Protein AF-A0A7C7MSN6-F1 (afdb_monomer)

Foldseek 3Di:
DLLLLLLLCQADLLQAGNLCVQQVLFDDDDPVVLVQQVPPPDALVRLCVLQQFDPQFAWSFPSDSSGQQCQLAGGKHKAKFQVVDPDPQWQFQKWKKKKWWPFFDDLVVLQVLLVVLLCVLRPRRFDWDWDWDDDPDPITMIMIMTGGGLGTGGCQARTRGGRRRSNSVSNSVCQQAPPVGAGNPSNNVRRDDDDDRIHMDMFIWDADSVRDTDGDPDRDRDMDMDMLRHPSDDWVVVVVSVVVSSVVSRDPVDDDDDDDDDDAGHDDDDCPQLLNVQLQVLLCVLQVDRDGDGDTSDDDRVVVVVCVVPPPDDDDDADQDDSQCQVVHPPRDGDPSSVRSSVSSVVSSVVCVVVRD

Radius of gyration: 23.32 Å; Cα contacts (8 Å, |Δi|>4): 603; chains: 1; bounding box: 51×40×73 Å

Mean predicted aligned error: 5.44 Å

Sequence (357 aa):
TALYKLLATLIREDHSLAIDAIAKADTPVTKEEQTGFSYVPTTVNFLRNSAGLLPETHLTVPAEVTSILEAQLRKSTINVRPGHRVAGSIIFGRAGARICFNSCSDSDALQLKLLEFFKKTNPFNLKITLRRIKTDSEDISFDLILTSSTKDPHSGMNGGPVPVAELQLARMIDHLVKSDGTLAPEIQKICNTTSEKSVIKTHSLFVEEDESAKLFENRGAKAMVEIRIAPGNQEKQAEIELKTYLQEKLHKDYEMKIKFDRGAAPWITPITHPVFPIALEALKMGFDRKACIFGCGGSIPFVAKLTDAIPGTQPLCLGPYDPDSRMHEPGESLSMADLLGCTKSILHLIARIDKAF

Structure (mmCIF, N/CA/C/O backbone):
data_AF-A0A7C7MSN6-F1
#
_entry.id   AF-A0A7C7MSN6-F1
#
loop_
_atom_site.group_PDB
_atom_site.id
_atom_site.type_symbol
_atom_site.label_atom_id
_atom_site.label_alt_id
_atom_site.label_comp_id
_atom_site.label_asym_id
_atom_site.label_entity_id
_atom_site.label_seq_id
_atom_site.pdbx_PDB_ins_code
_atom_site.Cartn_x
_atom_site.Cartn_y
_atom_site.Cartn_z
_atom_site.occupancy
_atom_site.B_iso_or_equiv
_atom_site.auth_seq_id
_atom_site.auth_comp_id
_atom_site.auth_asym_id
_atom_site.auth_atom_id
_atom_site.pdbx_PDB_model_num
ATOM 1 N N . THR A 1 1 ? -17.644 -2.041 13.342 1.00 89.44 1 THR A N 1
ATOM 2 C CA . THR A 1 1 ? -16.721 -3.032 13.950 1.00 89.44 1 THR A CA 1
ATOM 3 C C . THR A 1 1 ? -16.373 -4.195 13.037 1.00 89.44 1 THR A C 1
ATOM 5 O O . THR A 1 1 ? -15.202 -4.320 12.713 1.00 89.44 1 THR A O 1
ATOM 8 N N . ALA A 1 2 ? -17.333 -5.011 12.578 1.00 92.44 2 ALA A N 1
ATOM 9 C CA . ALA A 1 2 ? -17.056 -6.214 11.773 1.00 92.44 2 ALA A CA 1
ATOM 10 C C . ALA A 1 2 ? -16.157 -5.968 10.546 1.00 92.44 2 ALA A C 1
ATOM 12 O O . ALA A 1 2 ? -15.192 -6.695 10.341 1.00 92.44 2 ALA A O 1
ATOM 13 N N . LEU A 1 3 ? -16.412 -4.894 9.787 1.00 94.25 3 LEU A N 1
ATOM 14 C CA . LEU A 1 3 ? -15.562 -4.515 8.656 1.00 94.25 3 LEU A CA 1
ATOM 15 C C . LEU A 1 3 ? -14.114 -4.242 9.079 1.00 94.25 3 LEU A C 1
ATOM 17 O O . LEU A 1 3 ? -13.214 -4.787 8.465 1.00 94.25 3 LEU A O 1
ATOM 21 N N . TYR A 1 4 ? -13.870 -3.462 10.138 1.00 95.50 4 TYR A N 1
ATOM 22 C CA . TYR A 1 4 ? -12.504 -3.224 10.623 1.00 95.50 4 TYR A CA 1
ATOM 23 C C . TYR A 1 4 ? -11.805 -4.521 11.029 1.00 95.50 4 TYR A C 1
ATOM 25 O O . TYR A 1 4 ? -10.649 -4.704 10.675 1.00 95.50 4 TYR A O 1
ATOM 33 N N . LYS A 1 5 ? -12.509 -5.450 11.686 1.00 95.19 5 LYS A N 1
ATOM 34 C CA . LYS A 1 5 ? -11.946 -6.768 12.010 1.00 95.19 5 LYS A CA 1
ATOM 35 C C . LYS A 1 5 ? -11.550 -7.541 10.757 1.00 95.19 5 LYS A C 1
ATOM 37 O O . LYS A 1 5 ? -10.452 -8.075 10.696 1.00 95.19 5 LYS A O 1
ATOM 42 N N . LEU A 1 6 ? -12.407 -7.547 9.735 1.00 96.81 6 LEU A N 1
ATOM 43 C CA . LEU A 1 6 ? -12.097 -8.185 8.457 1.00 96.81 6 LEU A CA 1
ATOM 44 C C . LEU A 1 6 ? -10.897 -7.516 7.770 1.00 96.81 6 LEU A C 1
ATOM 46 O O . LEU A 1 6 ? -9.968 -8.205 7.363 1.00 96.81 6 LEU A O 1
ATOM 50 N N . LEU A 1 7 ? -10.868 -6.182 7.689 1.00 97.12 7 LEU A N 1
ATOM 51 C CA . LEU A 1 7 ? -9.759 -5.443 7.073 1.00 97.12 7 LEU A CA 1
ATOM 52 C C . LEU A 1 7 ? -8.437 -5.645 7.829 1.00 97.12 7 LEU A C 1
ATOM 54 O O . LEU A 1 7 ? -7.390 -5.735 7.198 1.00 97.12 7 LEU A O 1
ATOM 58 N N . ALA A 1 8 ? -8.478 -5.786 9.156 1.00 97.69 8 ALA A N 1
ATOM 59 C CA . ALA A 1 8 ? -7.308 -6.069 9.986 1.00 97.6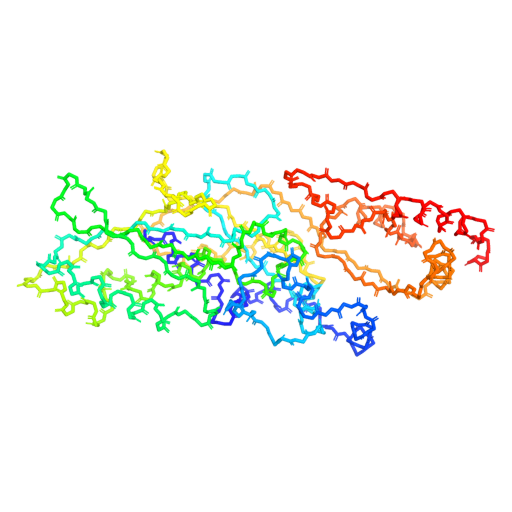9 8 ALA A CA 1
ATOM 60 C C . ALA A 1 8 ? -6.643 -7.415 9.656 1.00 97.69 8 ALA A C 1
ATOM 62 O O . ALA A 1 8 ? -5.467 -7.598 9.967 1.00 97.69 8 ALA A O 1
ATOM 63 N N . THR A 1 9 ? -7.369 -8.347 9.025 1.00 98.06 9 THR A N 1
ATOM 64 C CA . THR A 1 9 ? -6.802 -9.629 8.581 1.00 98.06 9 THR A CA 1
ATOM 65 C C . THR A 1 9 ? -5.964 -9.506 7.314 1.00 98.06 9 THR A C 1
ATOM 67 O O . THR A 1 9 ? -5.135 -10.367 7.071 1.00 98.06 9 THR A O 1
ATOM 70 N N . LEU A 1 10 ? -6.136 -8.444 6.518 1.00 98.50 10 LEU A N 1
ATOM 71 C CA . LEU A 1 10 ? -5.506 -8.310 5.198 1.00 98.50 10 LEU A CA 1
ATOM 72 C C . LEU A 1 10 ? -3.992 -8.078 5.249 1.00 98.50 10 LEU A C 1
ATOM 74 O O . LEU A 1 10 ? -3.310 -8.256 4.237 1.00 98.50 10 LEU A O 1
ATOM 78 N N . ILE A 1 11 ? -3.469 -7.718 6.419 1.00 98.31 11 ILE A N 1
ATOM 79 C CA . ILE A 1 11 ? -2.048 -7.480 6.663 1.00 98.31 11 ILE A CA 1
ATOM 80 C C . ILE A 1 11 ? -1.542 -8.256 7.878 1.00 98.31 11 ILE A C 1
ATOM 82 O O . ILE A 1 11 ? -2.300 -8.588 8.791 1.00 98.31 11 ILE A O 1
ATOM 86 N N . ARG A 1 12 ? -0.238 -8.528 7.885 1.00 97.62 12 ARG A N 1
ATOM 87 C CA . ARG A 1 12 ? 0.503 -9.034 9.048 1.00 97.62 12 ARG A CA 1
ATOM 88 C C . ARG A 1 12 ? 0.948 -7.875 9.949 1.00 97.62 12 ARG A C 1
ATOM 90 O O . ARG A 1 12 ? 0.675 -6.714 9.658 1.00 97.62 12 ARG A O 1
ATOM 97 N N . GLU A 1 13 ? 1.639 -8.190 11.046 1.00 95.31 13 GLU A N 1
ATOM 98 C CA . GLU A 1 13 ? 2.154 -7.178 11.990 1.00 95.31 13 GLU A CA 1
ATOM 99 C C . GLU A 1 13 ? 3.137 -6.189 11.351 1.00 95.31 13 GLU A C 1
ATOM 101 O O . GLU A 1 13 ? 3.190 -5.031 11.749 1.00 95.31 13 GLU A O 1
ATOM 106 N N . ASP A 1 14 ? 3.899 -6.631 10.351 1.00 96.19 14 ASP A N 1
ATOM 107 C CA . ASP A 1 14 ? 4.862 -5.818 9.598 1.00 96.19 14 ASP A CA 1
ATOM 108 C C . ASP A 1 14 ? 4.221 -5.058 8.420 1.00 96.19 14 ASP A C 1
ATOM 110 O O . ASP A 1 14 ? 4.924 -4.526 7.566 1.00 96.19 14 ASP A O 1
ATOM 114 N N . HIS A 1 15 ? 2.884 -5.001 8.363 1.00 97.00 15 HIS A N 1
ATOM 115 C CA . HIS A 1 15 ? 2.097 -4.422 7.265 1.00 97.00 15 HIS A CA 1
ATOM 116 C C . HIS A 1 15 ? 2.183 -5.165 5.923 1.00 97.00 15 HIS A C 1
ATOM 118 O O . HIS A 1 15 ? 1.576 -4.719 4.946 1.00 97.00 15 HIS A O 1
ATOM 124 N N . SER A 1 16 ? 2.883 -6.302 5.847 1.00 97.56 16 SER A N 1
ATOM 125 C CA . SER A 1 16 ? 2.940 -7.113 4.627 1.00 97.56 16 SER A CA 1
ATOM 126 C C . SER A 1 16 ? 1.611 -7.821 4.346 1.00 97.56 16 SER A C 1
ATOM 128 O O . SER A 1 16 ? 0.805 -8.072 5.247 1.00 97.56 16 SER A O 1
ATOM 130 N N . LEU A 1 17 ? 1.373 -8.167 3.077 1.00 98.31 17 LEU A N 1
ATOM 131 C CA . LEU A 1 17 ? 0.148 -8.829 2.633 1.00 98.31 17 LEU A CA 1
ATOM 132 C C . LEU A 1 17 ? -0.058 -10.190 3.327 1.00 98.31 17 LEU A C 1
ATOM 134 O O . LEU A 1 17 ? 0.800 -11.080 3.289 1.00 98.31 17 LEU A O 1
ATOM 138 N N . ALA A 1 18 ? -1.237 -10.383 3.921 1.00 98.38 18 ALA A N 1
ATOM 139 C CA . ALA A 1 18 ? -1.592 -11.618 4.626 1.00 98.38 18 ALA A CA 1
ATOM 140 C C . ALA A 1 18 ? -2.221 -12.703 3.731 1.00 98.38 18 ALA A C 1
ATOM 142 O O . ALA A 1 18 ? -2.489 -13.811 4.198 1.00 98.38 18 ALA A O 1
ATOM 143 N N . ILE A 1 19 ? -2.470 -12.398 2.456 1.00 98.38 19 ILE A N 1
ATOM 144 C CA . ILE A 1 19 ? -3.035 -13.335 1.480 1.00 98.38 19 ILE A CA 1
ATOM 145 C C . ILE A 1 19 ? -1.886 -14.147 0.877 1.00 98.38 19 ILE A C 1
ATOM 147 O O . ILE A 1 19 ? -1.282 -13.749 -0.118 1.00 98.38 19 ILE A O 1
ATOM 151 N N . ASP A 1 20 ? -1.567 -15.276 1.514 1.00 98.06 20 ASP A N 1
ATOM 152 C CA . ASP A 1 20 ? -0.419 -16.132 1.180 1.00 98.06 20 ASP A CA 1
ATOM 153 C C . ASP A 1 20 ? -0.333 -16.496 -0.306 1.00 98.06 20 ASP A C 1
ATOM 155 O O . ASP A 1 20 ? 0.763 -16.494 -0.858 1.00 98.06 20 ASP A O 1
ATOM 159 N N . ALA A 1 21 ? -1.464 -16.802 -0.948 1.00 97.69 21 ALA A N 1
ATOM 160 C CA . ALA A 1 21 ? -1.495 -17.200 -2.354 1.00 97.69 21 ALA A CA 1
ATOM 161 C C . ALA A 1 21 ? -0.977 -16.093 -3.289 1.00 97.69 21 ALA A C 1
ATOM 163 O O . ALA A 1 21 ? -0.253 -16.382 -4.236 1.00 97.69 21 ALA A O 1
ATOM 164 N N . ILE A 1 22 ? -1.282 -14.828 -2.978 1.00 98.12 22 ILE A N 1
ATOM 165 C CA . ILE A 1 22 ? -0.812 -13.666 -3.743 1.00 98.12 22 ILE A CA 1
ATOM 166 C C . ILE A 1 22 ? 0.635 -13.340 -3.360 1.00 98.12 22 ILE A C 1
ATOM 168 O O . ILE A 1 22 ? 1.491 -13.195 -4.228 1.00 98.12 22 ILE A O 1
ATOM 172 N N . ALA A 1 23 ? 0.933 -13.272 -2.059 1.00 97.75 23 ALA A N 1
ATOM 173 C CA . ALA A 1 23 ? 2.256 -12.884 -1.569 1.00 97.75 23 ALA A CA 1
ATOM 174 C C . ALA A 1 23 ? 3.365 -13.874 -1.980 1.00 97.75 23 ALA A C 1
ATOM 176 O O . ALA A 1 23 ? 4.491 -13.469 -2.249 1.00 97.75 23 ALA A O 1
ATOM 177 N N . LYS A 1 24 ? 3.066 -15.180 -2.044 1.00 97.44 24 LYS A N 1
ATOM 178 C CA . LYS A 1 24 ? 4.028 -16.212 -2.478 1.00 97.44 24 LYS A CA 1
ATOM 179 C C . LYS A 1 24 ? 4.177 -16.298 -3.999 1.00 97.44 24 LYS A C 1
ATOM 181 O O . LYS A 1 24 ? 5.142 -16.901 -4.459 1.00 97.44 24 LYS A O 1
ATOM 186 N N . ALA A 1 25 ? 3.243 -15.727 -4.761 1.00 97.69 25 ALA A N 1
ATOM 187 C CA . ALA A 1 25 ? 3.327 -15.654 -6.217 1.00 97.69 25 ALA A CA 1
ATOM 188 C C . ALA A 1 25 ? 4.221 -14.500 -6.705 1.00 97.69 25 ALA A C 1
ATOM 190 O O . ALA A 1 25 ? 4.564 -14.460 -7.883 1.00 97.69 25 ALA A O 1
ATOM 191 N N . ASP A 1 26 ? 4.630 -13.586 -5.818 1.00 97.31 26 ASP A N 1
ATOM 192 C CA . ASP A 1 26 ? 5.578 -12.524 -6.147 1.00 97.31 26 ASP A CA 1
ATOM 193 C C . ASP A 1 26 ? 6.938 -13.110 -6.560 1.00 97.31 26 ASP A C 1
ATOM 195 O O . ASP A 1 26 ? 7.603 -13.807 -5.787 1.00 97.31 26 ASP A O 1
ATOM 199 N N . THR A 1 27 ? 7.396 -12.782 -7.767 1.00 95.75 27 THR A N 1
ATOM 200 C CA . THR A 1 27 ? 8.719 -13.169 -8.258 1.00 95.75 27 THR A CA 1
ATOM 201 C C . THR A 1 27 ? 9.800 -12.510 -7.391 1.00 95.75 27 THR A C 1
ATOM 203 O O . THR A 1 27 ? 9.858 -11.274 -7.345 1.00 95.75 27 THR A O 1
ATOM 206 N N . PRO A 1 28 ? 10.721 -13.274 -6.774 1.00 93.50 28 PRO A N 1
ATOM 207 C CA . PRO A 1 28 ? 11.799 -12.726 -5.947 1.00 93.50 28 PRO A CA 1
ATOM 208 C C . PRO A 1 28 ? 12.770 -11.845 -6.732 1.00 93.50 28 PRO A C 1
ATOM 210 O O . PRO A 1 28 ? 13.097 -12.155 -7.879 1.00 93.50 28 PRO A O 1
ATOM 213 N N . VAL A 1 29 ? 13.251 -10.764 -6.112 1.00 92.81 29 VAL A N 1
ATOM 214 C CA . VAL A 1 29 ? 14.261 -9.871 -6.702 1.00 92.81 29 VAL A CA 1
ATOM 215 C C . VAL A 1 29 ? 15.554 -10.632 -7.016 1.00 92.81 29 VAL A C 1
ATOM 217 O O . VAL A 1 29 ? 15.995 -11.463 -6.219 1.00 92.81 29 VAL A O 1
ATOM 220 N N . THR A 1 30 ? 16.166 -10.378 -8.176 1.00 91.88 30 THR A N 1
ATOM 221 C CA . THR A 1 30 ? 17.488 -10.933 -8.495 1.00 91.88 30 THR A CA 1
ATOM 222 C C . THR A 1 30 ? 18.608 -10.075 -7.902 1.00 91.88 30 THR A C 1
ATOM 224 O O . THR A 1 30 ? 18.408 -8.923 -7.510 1.00 91.88 30 THR A O 1
ATOM 227 N N . LYS A 1 31 ? 19.833 -10.614 -7.853 1.00 91.31 31 LYS A N 1
ATOM 228 C CA . LYS A 1 31 ? 21.005 -9.860 -7.372 1.00 91.31 31 LYS A CA 1
ATOM 229 C C . LYS A 1 31 ? 21.335 -8.667 -8.271 1.00 91.31 31 LYS A C 1
ATOM 231 O O . LYS A 1 31 ? 21.768 -7.623 -7.783 1.00 91.31 31 LYS A O 1
ATOM 236 N N . GLU A 1 32 ? 21.137 -8.817 -9.577 1.00 89.25 32 GLU A N 1
ATOM 237 C CA . GLU A 1 32 ? 21.356 -7.769 -10.573 1.00 89.25 32 GLU A CA 1
ATOM 238 C C . GLU A 1 32 ? 20.380 -6.611 -10.362 1.00 89.25 32 GLU A C 1
ATOM 240 O O . GLU A 1 32 ? 20.790 -5.453 -10.391 1.00 89.25 32 GLU A O 1
ATOM 245 N N . GLU A 1 33 ? 19.111 -6.908 -10.079 1.00 89.88 33 GLU A N 1
ATOM 246 C CA . GLU A 1 33 ? 18.100 -5.888 -9.791 1.00 89.88 33 GLU A CA 1
ATOM 247 C C . GLU A 1 33 ? 18.367 -5.192 -8.460 1.00 89.88 33 GLU A C 1
ATOM 249 O O . GLU A 1 33 ? 18.315 -3.966 -8.394 1.00 89.88 33 GLU A O 1
ATOM 254 N N . GLN A 1 34 ? 18.742 -5.945 -7.423 1.00 90.12 34 GLN A N 1
ATOM 255 C CA . GLN A 1 34 ? 19.115 -5.371 -6.130 1.00 90.12 34 GLN A CA 1
ATOM 256 C C . GLN A 1 34 ? 20.329 -4.431 -6.259 1.00 90.12 34 GLN A C 1
ATOM 258 O O . GLN A 1 34 ? 20.344 -3.340 -5.685 1.00 90.12 34 GLN A O 1
ATOM 263 N N . THR A 1 35 ? 21.317 -4.814 -7.075 1.00 91.00 35 THR A N 1
ATOM 264 C CA . THR A 1 35 ? 22.461 -3.957 -7.427 1.00 91.00 35 THR A CA 1
ATOM 265 C C . THR A 1 35 ? 22.001 -2.732 -8.220 1.00 91.00 35 THR A C 1
ATOM 267 O O . THR A 1 35 ? 22.414 -1.615 -7.915 1.00 91.00 35 THR A O 1
ATOM 270 N N . GLY A 1 36 ? 21.088 -2.907 -9.177 1.00 89.75 36 GLY A N 1
ATOM 271 C CA . GLY A 1 36 ? 20.486 -1.820 -9.948 1.00 89.75 36 GLY A CA 1
ATOM 272 C C . GLY A 1 36 ? 19.753 -0.793 -9.079 1.00 89.75 36 GLY A C 1
ATOM 273 O O . GLY A 1 36 ? 19.944 0.408 -9.267 1.00 89.75 36 GLY A O 1
ATOM 274 N N . PHE A 1 37 ? 18.994 -1.240 -8.074 1.00 92.06 37 PHE A N 1
ATOM 275 C CA . PHE A 1 37 ? 18.306 -0.364 -7.119 1.00 92.06 37 PHE A CA 1
ATOM 276 C C . PHE A 1 37 ? 19.280 0.512 -6.326 1.00 92.06 37 PHE A C 1
ATOM 278 O O . PHE A 1 37 ? 18.965 1.667 -6.047 1.00 92.06 37 PHE A O 1
ATOM 285 N N . SER A 1 38 ? 20.487 0.016 -6.029 1.00 90.25 38 SER A N 1
ATOM 286 C CA . SER A 1 38 ? 21.522 0.814 -5.356 1.00 90.25 38 SER A CA 1
ATOM 287 C C . SER A 1 38 ? 22.053 1.976 -6.209 1.00 90.25 38 SER A C 1
ATOM 289 O O . SER A 1 38 ? 22.633 2.918 -5.673 1.00 90.25 38 SER A O 1
ATOM 291 N N . TYR A 1 39 ? 21.841 1.938 -7.531 1.00 90.38 39 TYR A N 1
ATOM 292 C CA . TYR A 1 39 ? 22.265 2.987 -8.461 1.00 90.38 39 TYR A CA 1
ATOM 293 C C . TYR A 1 39 ? 21.195 4.047 -8.729 1.00 90.38 39 TYR A C 1
ATOM 295 O O . TYR A 1 39 ? 21.485 5.023 -9.425 1.00 90.38 39 TYR A O 1
ATOM 303 N N . VAL A 1 40 ? 19.975 3.876 -8.211 1.00 91.31 40 VAL A N 1
ATOM 304 C CA . VAL A 1 40 ? 18.911 4.873 -8.363 1.00 91.31 40 VAL A CA 1
ATOM 305 C C . VAL A 1 40 ? 19.311 6.127 -7.573 1.00 91.31 40 VAL A C 1
ATOM 307 O O . VAL A 1 40 ? 19.528 6.028 -6.363 1.00 91.31 40 VAL A O 1
ATOM 310 N N . PRO A 1 41 ? 19.427 7.310 -8.214 1.00 90.38 41 PRO A N 1
ATOM 311 C CA . PRO A 1 41 ? 19.947 8.524 -7.587 1.00 90.38 41 PRO A CA 1
ATOM 312 C C . PRO A 1 41 ? 18.881 9.185 -6.702 1.00 90.38 41 PRO A C 1
ATOM 314 O O . PRO A 1 41 ? 18.368 10.260 -6.999 1.00 90.38 41 PRO A O 1
ATOM 317 N N . THR A 1 42 ? 18.527 8.514 -5.611 1.00 92.06 42 THR A N 1
ATOM 318 C CA . THR A 1 42 ? 17.522 8.953 -4.642 1.00 92.06 42 THR A CA 1
ATOM 319 C C . THR A 1 42 ? 18.040 8.795 -3.214 1.00 92.06 42 THR A C 1
ATOM 321 O O . THR A 1 42 ? 19.117 8.254 -2.969 1.00 92.06 42 THR A O 1
ATOM 324 N N . THR A 1 43 ? 17.275 9.287 -2.247 1.00 95.75 43 THR A N 1
ATOM 325 C CA . THR A 1 43 ? 17.558 9.112 -0.821 1.00 95.75 43 THR A CA 1
ATOM 326 C C . THR A 1 43 ? 16.291 8.695 -0.096 1.00 95.75 43 THR A C 1
ATOM 328 O O . THR A 1 43 ? 15.181 9.005 -0.527 1.00 95.75 43 THR A O 1
ATOM 331 N N . VAL A 1 44 ? 16.445 8.046 1.057 1.00 97.00 44 VAL A N 1
ATOM 332 C CA . VAL A 1 44 ? 15.311 7.718 1.933 1.00 97.00 44 VAL A CA 1
ATOM 333 C C . VAL A 1 44 ? 14.515 8.976 2.284 1.00 97.00 44 VAL A C 1
ATOM 335 O O . VAL A 1 44 ? 13.290 8.963 2.223 1.00 97.00 44 VAL A O 1
ATOM 338 N N . ASN A 1 45 ? 15.198 10.083 2.590 1.00 96.94 45 ASN A N 1
ATOM 339 C CA . ASN A 1 45 ? 14.542 11.344 2.932 1.00 96.94 45 ASN A CA 1
ATOM 340 C C . ASN A 1 45 ? 13.723 11.903 1.762 1.00 96.94 45 ASN A C 1
ATOM 342 O O . ASN A 1 45 ? 12.594 12.339 1.952 1.00 96.94 45 ASN A O 1
ATOM 346 N N . PHE A 1 46 ? 14.261 11.841 0.544 1.00 94.25 46 PHE A N 1
ATOM 347 C CA . PHE A 1 46 ? 13.534 12.255 -0.651 1.00 94.25 46 PHE A CA 1
ATOM 348 C C . PHE A 1 46 ? 12.274 11.410 -0.875 1.00 94.25 46 PHE A C 1
ATOM 350 O O . PHE A 1 46 ? 11.199 11.971 -1.071 1.00 94.25 46 PHE A O 1
ATOM 357 N N . LEU A 1 47 ? 12.377 10.080 -0.774 1.00 94.19 47 LEU A N 1
ATOM 358 C CA . LEU A 1 47 ? 11.227 9.182 -0.929 1.00 94.19 47 LEU A CA 1
ATOM 359 C C . LEU A 1 47 ? 10.159 9.462 0.140 1.00 94.19 47 LEU A C 1
ATOM 361 O O . LEU A 1 47 ? 8.985 9.629 -0.192 1.00 94.19 47 LEU A O 1
ATOM 365 N N . ARG A 1 48 ? 10.566 9.637 1.405 1.00 96.12 48 ARG A N 1
ATOM 366 C CA . ARG A 1 48 ? 9.665 10.022 2.506 1.00 96.12 48 ARG A CA 1
ATOM 367 C C . ARG A 1 48 ? 8.961 11.354 2.242 1.00 96.12 48 ARG A C 1
ATOM 369 O O . ARG A 1 48 ? 7.743 11.435 2.390 1.00 96.12 48 ARG A O 1
ATOM 376 N N . ASN A 1 49 ? 9.703 12.369 1.805 1.00 93.75 49 ASN A N 1
ATOM 377 C CA . ASN A 1 49 ? 9.153 13.689 1.500 1.00 93.75 49 ASN A CA 1
ATOM 378 C C . ASN A 1 49 ? 8.193 13.643 0.306 1.00 93.75 49 ASN A C 1
ATOM 380 O O . ASN A 1 49 ? 7.135 14.266 0.353 1.00 93.75 49 ASN A O 1
ATOM 384 N N . SER A 1 50 ? 8.513 12.864 -0.732 1.00 89.50 50 SER A N 1
ATOM 385 C CA . SER A 1 50 ? 7.651 12.699 -1.909 1.00 89.50 50 SER A CA 1
ATOM 386 C C . SER A 1 50 ? 6.301 12.057 -1.561 1.00 89.50 50 SER A C 1
ATOM 388 O O . SER A 1 50 ? 5.267 12.454 -2.104 1.00 89.50 50 SER A O 1
ATOM 390 N N . ALA A 1 51 ? 6.294 11.148 -0.579 1.00 91.75 51 ALA A N 1
ATOM 391 C CA . ALA A 1 51 ? 5.091 10.558 -0.000 1.00 91.75 51 ALA A CA 1
ATOM 392 C C . ALA A 1 51 ? 4.349 11.505 0.965 1.00 91.75 51 ALA A C 1
ATOM 394 O O . ALA A 1 51 ? 3.229 11.217 1.380 1.00 91.75 51 ALA A O 1
ATOM 395 N N . GLY A 1 52 ? 4.973 12.621 1.354 1.00 94.12 52 GLY A N 1
ATOM 396 C CA . GLY A 1 52 ? 4.482 13.521 2.394 1.00 94.12 52 GLY A CA 1
ATOM 397 C C . GLY A 1 52 ? 4.471 12.897 3.789 1.00 94.12 52 GLY A C 1
ATOM 398 O O . GLY A 1 52 ? 3.680 13.327 4.622 1.00 94.12 52 GLY A O 1
ATOM 399 N N . LEU A 1 53 ? 5.284 11.868 4.054 1.00 97.00 53 LEU A N 1
ATOM 400 C CA . LEU A 1 53 ? 5.321 11.209 5.362 1.00 97.00 53 LEU A CA 1
ATOM 401 C C . LEU A 1 53 ? 5.660 12.201 6.478 1.00 97.00 53 LEU A C 1
ATOM 403 O O . LEU A 1 53 ? 6.529 13.059 6.322 1.00 97.00 53 LEU A O 1
ATOM 407 N N . LEU A 1 54 ? 5.013 12.045 7.635 1.00 97.81 54 LEU A N 1
ATOM 408 C CA . LEU A 1 54 ? 5.426 12.780 8.826 1.00 97.81 54 LEU A CA 1
ATOM 409 C C . LEU A 1 54 ? 6.840 12.340 9.249 1.00 97.81 54 LEU A C 1
ATOM 411 O O . LEU A 1 54 ? 7.162 11.152 9.132 1.00 97.81 54 LEU A O 1
ATOM 415 N N . PRO A 1 55 ? 7.676 13.247 9.797 1.00 97.00 55 PRO A N 1
ATOM 416 C CA . PRO A 1 55 ? 9.045 12.921 10.202 1.00 97.00 55 PRO A CA 1
ATOM 417 C C . PRO A 1 55 ? 9.140 11.708 11.134 1.00 97.00 55 PRO A C 1
ATOM 419 O O . PRO A 1 55 ? 10.012 10.865 10.943 1.00 97.00 55 PRO A O 1
ATOM 422 N N . GLU A 1 56 ? 8.190 11.590 12.062 1.00 97.00 56 GLU A N 1
ATOM 423 C CA . GLU A 1 56 ? 8.123 10.541 13.085 1.00 97.00 56 GLU A CA 1
ATOM 424 C C . GLU A 1 56 ? 7.536 9.212 12.579 1.00 97.00 56 GLU A C 1
ATOM 426 O O . GLU A 1 56 ? 7.685 8.185 13.237 1.00 97.00 56 GLU A O 1
ATOM 431 N N . THR A 1 57 ? 6.861 9.197 11.421 1.00 98.31 57 THR A N 1
ATOM 432 C CA . THR A 1 57 ? 6.228 7.978 10.896 1.00 98.31 57 THR A CA 1
ATOM 433 C C . THR A 1 57 ? 7.281 7.016 10.360 1.00 98.31 57 THR A C 1
ATOM 435 O O . THR A 1 57 ? 8.066 7.360 9.470 1.00 98.31 57 THR A O 1
ATOM 438 N N . HIS A 1 58 ? 7.293 5.790 10.874 1.00 98.19 58 HIS A N 1
ATOM 439 C CA . HIS A 1 58 ? 8.202 4.744 10.422 1.00 98.19 58 HIS A CA 1
ATOM 440 C C . HIS A 1 58 ? 7.707 4.102 9.122 1.00 98.19 58 HIS A C 1
ATOM 442 O O . HIS A 1 58 ? 6.507 4.019 8.860 1.00 98.19 58 HIS A O 1
ATOM 448 N N . LEU A 1 59 ? 8.655 3.646 8.306 1.00 98.38 59 LEU A N 1
ATOM 449 C CA . LEU A 1 59 ? 8.363 2.814 7.141 1.00 98.38 59 LEU A CA 1
ATOM 450 C C . LEU A 1 59 ? 8.021 1.388 7.591 1.00 98.38 59 LEU A C 1
ATOM 452 O O . LEU A 1 59 ? 8.413 0.956 8.674 1.00 98.38 59 LEU A O 1
ATOM 456 N N . THR A 1 60 ? 7.321 0.652 6.735 1.00 97.88 60 THR A N 1
ATOM 457 C CA . THR A 1 60 ? 7.004 -0.777 6.938 1.00 97.88 60 THR A CA 1
ATOM 458 C C . THR A 1 60 ? 8.188 -1.696 6.614 1.00 97.88 60 THR A C 1
ATOM 460 O O . THR A 1 60 ? 8.170 -2.885 6.916 1.00 97.88 60 THR A O 1
ATOM 463 N N . VAL A 1 61 ? 9.236 -1.135 6.010 1.00 97.75 61 VAL A N 1
ATOM 464 C CA . VAL A 1 61 ? 10.469 -1.810 5.599 1.00 97.75 61 VAL A CA 1
ATOM 465 C C . VAL A 1 61 ? 11.686 -1.058 6.138 1.00 97.75 61 VAL A C 1
ATOM 467 O O . VAL A 1 61 ? 11.550 0.108 6.527 1.00 97.75 61 VAL A O 1
ATOM 470 N N . PRO A 1 62 ? 12.884 -1.676 6.161 1.00 97.88 62 PRO A N 1
ATOM 471 C CA . PRO A 1 62 ? 14.104 -0.978 6.544 1.00 97.88 62 PRO A CA 1
ATOM 472 C C . PRO A 1 62 ? 14.275 0.336 5.777 1.00 97.88 62 PRO A C 1
ATOM 474 O O . PRO A 1 62 ? 13.971 0.426 4.585 1.00 97.88 62 PRO A O 1
ATOM 477 N N . ALA A 1 63 ? 14.774 1.358 6.471 1.00 96.75 63 ALA A N 1
ATOM 478 C CA . ALA A 1 63 ? 14.994 2.695 5.929 1.00 96.75 63 ALA A CA 1
ATOM 479 C C . ALA A 1 63 ? 16.242 2.733 5.026 1.00 96.75 63 ALA A C 1
ATOM 481 O O . ALA A 1 63 ? 17.205 3.447 5.292 1.00 96.75 63 ALA A O 1
ATOM 482 N N . GLU A 1 64 ? 16.206 1.951 3.950 1.00 96.88 64 GLU A N 1
ATOM 483 C CA . GLU A 1 64 ? 17.240 1.813 2.931 1.00 96.88 64 GLU A CA 1
ATOM 484 C C . GLU A 1 64 ? 16.592 1.927 1.549 1.00 96.88 64 GLU A C 1
ATOM 486 O O . GLU A 1 64 ? 15.519 1.372 1.312 1.00 96.88 64 GLU A O 1
ATOM 491 N N . VAL A 1 65 ? 17.241 2.625 0.612 1.00 95.25 65 VAL A N 1
ATOM 492 C CA . VAL A 1 65 ? 16.689 2.853 -0.738 1.00 95.25 65 VAL A CA 1
ATOM 493 C C . VAL A 1 65 ? 16.341 1.534 -1.435 1.00 95.25 65 VAL A C 1
ATOM 495 O O . VAL A 1 65 ? 15.260 1.407 -1.999 1.00 95.25 65 VAL A O 1
ATOM 498 N N . THR A 1 66 ? 17.217 0.535 -1.351 1.00 95.25 66 THR A N 1
ATOM 499 C CA . THR A 1 66 ? 17.011 -0.795 -1.943 1.00 95.25 66 THR A CA 1
ATOM 500 C C . THR A 1 66 ? 15.791 -1.503 -1.359 1.00 95.25 66 THR A C 1
ATOM 502 O O . THR A 1 66 ? 14.974 -2.011 -2.121 1.00 95.25 66 THR A O 1
ATOM 505 N N . SER A 1 67 ? 15.626 -1.476 -0.033 1.00 96.38 67 SER A N 1
ATOM 506 C CA . SER A 1 67 ? 14.481 -2.075 0.666 1.00 96.38 67 SER A CA 1
ATOM 507 C C . SER A 1 67 ? 13.157 -1.401 0.287 1.00 96.38 67 SER A C 1
ATOM 509 O O . SER A 1 67 ? 12.155 -2.075 0.052 1.00 96.38 67 SER A O 1
ATOM 511 N N . ILE A 1 68 ? 13.155 -0.068 0.173 1.00 96.25 68 ILE A N 1
ATOM 512 C CA . ILE A 1 68 ? 11.979 0.712 -0.239 1.00 96.25 68 ILE A CA 1
ATOM 513 C C . ILE A 1 68 ? 11.588 0.376 -1.684 1.00 96.25 68 ILE A C 1
ATOM 515 O O . ILE A 1 68 ? 10.420 0.097 -1.957 1.00 96.25 68 ILE A O 1
ATOM 519 N N . LEU A 1 69 ? 12.559 0.360 -2.601 1.00 94.69 69 LEU A N 1
ATOM 520 C CA . LEU A 1 69 ? 12.314 0.058 -4.013 1.00 94.69 69 LEU A CA 1
ATOM 521 C C . LEU A 1 69 ? 11.887 -1.399 -4.230 1.00 94.69 69 LEU A C 1
ATOM 523 O O . LEU A 1 69 ? 10.993 -1.652 -5.034 1.00 94.69 69 LEU A O 1
ATOM 527 N N . GLU A 1 70 ? 12.463 -2.357 -3.498 1.00 95.12 70 GLU A N 1
ATOM 528 C CA . GLU A 1 70 ? 12.028 -3.755 -3.557 1.00 95.12 70 GLU A CA 1
ATOM 529 C C . GLU A 1 70 ? 10.566 -3.892 -3.122 1.00 95.12 70 GLU A C 1
ATOM 531 O O . GLU A 1 70 ? 9.764 -4.500 -3.830 1.00 95.12 70 GLU A O 1
ATOM 536 N N . ALA A 1 71 ? 10.191 -3.287 -1.994 1.00 95.38 71 ALA A N 1
ATOM 537 C CA . ALA A 1 71 ? 8.820 -3.347 -1.503 1.00 95.38 71 ALA A CA 1
ATOM 538 C C . ALA A 1 71 ? 7.817 -2.683 -2.455 1.00 95.38 71 ALA A C 1
ATOM 540 O O . ALA A 1 71 ? 6.707 -3.183 -2.611 1.00 95.38 71 ALA A O 1
ATOM 541 N N . GLN A 1 72 ? 8.210 -1.598 -3.123 1.00 93.69 72 GLN A N 1
ATOM 542 C CA . GLN A 1 72 ? 7.360 -0.905 -4.087 1.00 93.69 72 GLN A CA 1
ATOM 543 C C . GLN A 1 72 ? 7.191 -1.682 -5.403 1.00 93.69 72 GLN A C 1
ATOM 545 O O . GLN A 1 72 ? 6.112 -1.680 -5.993 1.00 93.69 72 GLN A O 1
ATOM 550 N N . LEU A 1 73 ? 8.265 -2.299 -5.905 1.00 93.38 73 LEU A N 1
ATOM 551 C CA . LEU A 1 73 ? 8.305 -2.841 -7.268 1.00 93.38 73 LEU A CA 1
ATOM 552 C C . LEU A 1 73 ? 8.117 -4.358 -7.329 1.00 93.38 73 LEU A C 1
ATOM 554 O O . LEU A 1 73 ? 7.765 -4.886 -8.384 1.00 93.38 73 LEU A O 1
ATOM 558 N N . ARG A 1 74 ? 8.396 -5.070 -6.232 1.00 94.38 74 ARG A N 1
ATOM 559 C CA . ARG A 1 74 ? 8.525 -6.536 -6.204 1.00 94.38 74 ARG A CA 1
ATOM 560 C C . ARG A 1 74 ? 7.708 -7.228 -5.130 1.00 94.38 74 ARG A C 1
ATOM 562 O O . ARG A 1 74 ? 7.766 -8.452 -5.054 1.00 94.38 74 ARG A O 1
ATOM 569 N N . LYS A 1 75 ? 6.939 -6.485 -4.337 1.00 95.69 75 LYS A N 1
ATOM 570 C CA . LYS A 1 75 ? 6.025 -7.051 -3.343 1.00 95.69 75 LYS A CA 1
ATOM 571 C C . LYS A 1 75 ? 4.600 -6.606 -3.616 1.00 95.69 75 LYS A C 1
ATOM 573 O O . LYS A 1 75 ? 4.339 -5.426 -3.843 1.00 95.69 75 LYS A O 1
ATOM 578 N N . SER A 1 76 ? 3.677 -7.557 -3.577 1.00 96.94 76 SER A N 1
ATOM 579 C CA . SER A 1 76 ? 2.256 -7.273 -3.649 1.00 96.94 76 SER A CA 1
ATOM 580 C C . SER A 1 76 ? 1.794 -6.619 -2.353 1.00 96.94 76 SER A C 1
ATOM 582 O O . SER A 1 76 ? 2.077 -7.107 -1.257 1.00 96.94 76 SER A O 1
ATOM 584 N N . THR A 1 77 ? 1.077 -5.504 -2.459 1.00 95.75 77 THR A N 1
ATOM 585 C CA . THR A 1 77 ? 0.676 -4.694 -1.301 1.00 95.75 77 THR A CA 1
ATOM 586 C C . THR A 1 77 ? -0.800 -4.357 -1.372 1.00 95.75 77 THR A C 1
ATOM 588 O O . THR A 1 77 ? -1.369 -4.208 -2.453 1.00 95.75 77 THR A O 1
ATOM 591 N N . ILE A 1 78 ? -1.444 -4.274 -0.210 1.00 95.94 78 ILE A N 1
ATOM 592 C CA . ILE A 1 78 ? -2.883 -4.049 -0.104 1.00 95.94 78 ILE A CA 1
ATOM 593 C C . ILE A 1 78 ? -3.175 -2.695 0.513 1.00 95.94 78 ILE A C 1
ATOM 595 O O . ILE A 1 78 ? -2.485 -2.220 1.412 1.00 95.94 78 ILE A O 1
ATOM 599 N N . ASN A 1 79 ? -4.235 -2.085 0.015 1.00 93.12 79 ASN A N 1
ATOM 600 C CA . ASN A 1 79 ? -4.736 -0.809 0.459 1.00 93.12 79 ASN A CA 1
ATOM 601 C C . ASN A 1 79 ? -6.257 -0.886 0.583 1.00 93.12 79 ASN A C 1
ATOM 603 O O . ASN A 1 79 ? -6.927 -1.616 -0.154 1.00 93.12 79 ASN A O 1
ATOM 607 N N . VAL A 1 80 ? -6.813 -0.145 1.534 1.00 93.25 80 VAL A N 1
ATOM 608 C CA . VAL A 1 80 ? -8.242 -0.178 1.835 1.00 93.25 80 VAL A CA 1
ATOM 609 C C . VAL A 1 80 ? -8.750 1.229 2.057 1.00 93.25 80 VAL A C 1
ATOM 611 O O . VAL A 1 80 ? -8.076 2.079 2.627 1.00 93.25 80 VAL A O 1
ATOM 614 N N . ARG A 1 81 ? -9.972 1.471 1.604 1.00 88.06 81 ARG A N 1
ATOM 615 C CA . ARG A 1 81 ? -10.610 2.781 1.667 1.00 88.06 81 ARG A CA 1
ATOM 616 C C . ARG A 1 81 ? -12.055 2.595 2.095 1.00 88.06 81 ARG A C 1
ATOM 618 O O . ARG A 1 81 ? -12.761 1.832 1.435 1.00 88.06 81 ARG A O 1
ATOM 625 N N . PRO A 1 82 ? -12.547 3.265 3.150 1.00 83.62 82 PRO A N 1
ATOM 626 C CA . PRO A 1 82 ? -13.971 3.287 3.450 1.00 83.62 82 PRO A CA 1
ATOM 627 C C . PRO A 1 82 ? -14.741 3.723 2.202 1.00 83.62 82 PRO A C 1
ATOM 629 O O . PRO A 1 82 ? -14.422 4.740 1.587 1.00 83.62 82 PRO A O 1
ATOM 632 N N . GLY A 1 83 ? -15.727 2.927 1.787 1.00 68.69 83 GLY A N 1
ATOM 633 C CA . GLY A 1 83 ? -16.280 2.916 0.425 1.00 68.69 83 GLY A CA 1
ATOM 634 C C . GLY A 1 83 ? -17.060 4.164 0.004 1.00 68.69 83 GLY A C 1
ATOM 635 O O . GLY A 1 83 ? -17.671 4.171 -1.064 1.00 68.69 83 GLY A O 1
ATOM 636 N N . HIS A 1 84 ? -17.062 5.192 0.843 1.00 66.31 84 HIS A N 1
ATOM 637 C CA . HIS A 1 84 ? -17.582 6.524 0.566 1.00 66.31 84 HIS A CA 1
ATOM 638 C C . HIS A 1 84 ? -16.506 7.467 0.001 1.00 66.31 84 HIS A C 1
ATOM 640 O O . HIS A 1 84 ? -16.851 8.519 -0.522 1.00 66.31 84 HIS A O 1
ATOM 646 N N . ARG A 1 85 ? -15.215 7.104 0.077 1.00 69.56 85 ARG A N 1
ATOM 647 C CA . ARG A 1 85 ? -14.111 7.848 -0.548 1.00 69.56 85 ARG A CA 1
ATOM 648 C C . ARG A 1 85 ? -13.659 7.110 -1.811 1.00 69.56 85 ARG A C 1
ATOM 650 O O . ARG A 1 85 ? -12.857 6.179 -1.753 1.00 69.56 85 ARG A O 1
ATOM 657 N N . VAL A 1 86 ? -14.227 7.487 -2.957 1.00 62.38 86 VAL A N 1
ATOM 658 C CA . VAL A 1 86 ? -13.890 6.901 -4.265 1.00 62.38 86 VAL A CA 1
ATOM 659 C C . VAL A 1 86 ? -12.748 7.701 -4.885 1.00 62.38 86 VAL A C 1
ATOM 661 O O . VAL A 1 86 ? -12.961 8.551 -5.739 1.00 62.38 86 VAL A O 1
ATOM 664 N N . ALA A 1 87 ? -11.532 7.434 -4.427 1.00 65.06 87 ALA A N 1
ATOM 665 C CA . ALA A 1 87 ? -10.315 7.899 -5.076 1.00 65.06 87 ALA A CA 1
ATOM 666 C C . ALA A 1 87 ? -9.488 6.669 -5.461 1.00 65.06 87 ALA A C 1
ATOM 668 O O . ALA A 1 87 ? -9.195 5.811 -4.622 1.00 65.06 87 ALA A O 1
ATOM 669 N N . GLY A 1 88 ? -9.202 6.533 -6.754 1.00 70.75 88 GLY A N 1
ATOM 670 C CA . GLY A 1 88 ? -8.364 5.453 -7.264 1.00 70.75 88 GLY A CA 1
ATOM 671 C C . GLY A 1 88 ? -6.894 5.740 -6.988 1.00 70.75 88 GLY A C 1
ATOM 672 O O . GLY A 1 88 ? -6.482 6.893 -6.982 1.00 70.75 88 GLY A O 1
ATOM 673 N N . SER A 1 89 ? -6.101 4.690 -6.794 1.00 81.00 89 SER A N 1
ATOM 674 C CA . SER A 1 89 ? -4.639 4.775 -6.763 1.00 81.00 89 SER A CA 1
ATOM 675 C C . SER A 1 89 ? -4.015 5.630 -5.652 1.00 81.00 89 SER A C 1
ATOM 677 O O . SER A 1 89 ? -2.834 5.943 -5.766 1.00 81.00 89 SER A O 1
ATOM 679 N N . ILE A 1 90 ? -4.704 5.919 -4.545 1.00 87.06 90 ILE A N 1
ATOM 680 C CA . ILE A 1 90 ? -4.132 6.658 -3.400 1.00 87.06 90 ILE A CA 1
ATOM 681 C C . ILE A 1 90 ? -4.106 5.831 -2.116 1.00 87.06 90 ILE A C 1
ATOM 683 O O . ILE A 1 90 ? -5.000 5.010 -1.888 1.00 87.06 90 ILE A O 1
ATOM 687 N N . ILE A 1 91 ? -3.108 6.075 -1.270 1.00 91.00 91 ILE A N 1
ATOM 688 C CA . ILE A 1 91 ? -3.070 5.693 0.146 1.00 91.00 91 ILE A CA 1
ATOM 689 C C . ILE A 1 91 ? -3.518 6.923 0.927 1.00 91.00 91 ILE A C 1
ATOM 691 O O . ILE A 1 91 ? -2.935 7.991 0.758 1.00 91.00 91 ILE A O 1
ATOM 695 N N . PHE A 1 92 ? -4.540 6.797 1.769 1.00 91.00 92 PHE A N 1
ATOM 696 C CA . PHE A 1 92 ? -4.930 7.922 2.608 1.00 91.00 92 PHE A CA 1
ATOM 697 C C . PHE A 1 92 ? -3.862 8.163 3.672 1.00 91.00 92 PHE A C 1
ATOM 699 O O . PHE A 1 92 ? -3.483 7.262 4.424 1.00 91.00 92 PHE A O 1
ATOM 706 N N . GLY A 1 93 ? -3.398 9.407 3.753 1.00 91.56 93 GLY A N 1
ATOM 707 C CA . GLY A 1 93 ? -2.463 9.835 4.787 1.00 91.56 93 GLY A CA 1
ATOM 708 C C . GLY A 1 93 ? -3.099 9.936 6.165 1.00 91.56 93 GLY A C 1
ATOM 709 O O . GLY A 1 93 ? -2.401 10.125 7.160 1.00 91.56 93 GLY A O 1
ATOM 710 N N . ARG A 1 94 ? -4.432 9.847 6.230 1.00 94.62 94 ARG A N 1
ATOM 711 C CA . ARG A 1 94 ? -5.236 9.998 7.439 1.00 94.62 94 ARG A CA 1
ATOM 712 C C . ARG A 1 94 ? -6.388 9.009 7.444 1.00 94.62 94 ARG A C 1
ATOM 714 O O . ARG A 1 94 ? -7.163 8.967 6.493 1.00 94.62 94 ARG A O 1
ATOM 721 N N . ALA A 1 95 ? -6.567 8.323 8.565 1.00 95.62 95 ALA A N 1
ATOM 722 C CA . ALA A 1 95 ? -7.705 7.450 8.815 1.00 95.62 95 ALA A CA 1
ATOM 723 C C . ALA A 1 95 ? -8.391 7.840 10.123 1.00 95.62 95 ALA A C 1
ATOM 725 O O . ALA A 1 95 ? -7.725 8.232 11.079 1.00 95.62 95 ALA A O 1
ATOM 726 N N . GLY A 1 96 ? -9.715 7.697 10.195 1.00 95.88 96 GLY A N 1
ATOM 727 C CA . GLY A 1 96 ? -10.461 8.005 11.412 1.00 95.88 96 GLY A CA 1
ATOM 728 C C . GLY A 1 96 ? -11.584 7.022 11.709 1.00 95.88 96 GLY A C 1
ATOM 729 O O . GLY A 1 96 ? -12.242 6.507 10.801 1.00 95.88 96 GLY A O 1
ATOM 730 N N . ALA A 1 97 ? -11.825 6.792 12.996 1.00 96.00 97 ALA A N 1
ATOM 731 C CA . ALA A 1 97 ? -12.988 6.075 13.494 1.00 96.00 97 ALA A CA 1
ATOM 732 C C . ALA A 1 97 ? -13.540 6.738 14.757 1.00 96.00 97 ALA A C 1
ATOM 734 O O . ALA A 1 97 ? -12.793 7.091 15.667 1.00 96.00 97 ALA A O 1
ATOM 735 N N . ARG A 1 98 ? -14.867 6.837 14.837 1.00 95.56 98 ARG A N 1
ATOM 736 C CA . ARG A 1 98 ? -15.577 7.139 16.075 1.00 95.56 98 ARG A CA 1
ATOM 737 C C . ARG A 1 98 ? -15.811 5.853 16.841 1.00 95.56 98 ARG A C 1
ATOM 739 O O . ARG A 1 98 ? -16.395 4.915 16.295 1.00 95.56 98 ARG A O 1
ATOM 746 N N . ILE A 1 99 ? -15.391 5.837 18.095 1.00 94.88 99 ILE A N 1
ATOM 747 C CA . ILE A 1 99 ? -15.534 4.723 19.022 1.00 94.88 99 ILE A CA 1
ATOM 748 C C . ILE A 1 99 ? -16.489 5.153 20.132 1.00 94.88 99 ILE A C 1
ATOM 750 O O . ILE A 1 99 ? -16.212 6.122 20.834 1.00 94.88 99 ILE A O 1
ATOM 754 N N . CYS A 1 100 ? -17.606 4.444 20.275 1.00 92.62 100 CYS A N 1
ATOM 755 C CA . CYS A 1 100 ? -18.633 4.723 21.278 1.00 92.62 100 CYS A CA 1
ATOM 756 C C . CYS A 1 100 ? -18.669 3.599 22.315 1.00 92.62 100 CYS A C 1
ATOM 758 O O . CYS A 1 100 ? -18.756 2.426 21.940 1.00 92.62 100 CYS A O 1
ATOM 760 N N . PHE A 1 101 ? -18.647 3.971 23.591 1.00 90.44 101 PHE A N 1
ATOM 761 C CA . PHE A 1 101 ? -18.731 3.082 24.744 1.00 90.44 101 PHE A CA 1
ATOM 762 C C . PHE A 1 101 ? -20.072 3.292 25.449 1.00 90.44 101 PHE A C 1
ATOM 764 O O . PHE A 1 101 ? -20.399 4.414 25.827 1.00 90.44 101 PHE A O 1
ATOM 771 N N . ASN A 1 102 ? -20.828 2.209 25.630 1.00 81.50 102 ASN A N 1
ATOM 772 C CA . ASN A 1 102 ? -22.171 2.229 26.223 1.00 81.50 102 ASN A CA 1
ATOM 773 C C . ASN A 1 102 ? -22.191 2.212 27.763 1.00 81.50 102 ASN A C 1
ATOM 775 O O . ASN A 1 102 ? -23.230 2.432 28.368 1.00 81.50 102 ASN A O 1
ATOM 779 N N . SER A 1 103 ? -21.067 1.886 28.401 1.00 71.25 103 SER A N 1
ATOM 780 C CA . SER A 1 103 ? -20.957 1.755 29.854 1.00 71.25 103 SER A CA 1
ATOM 781 C C . SER A 1 103 ? -19.543 2.128 30.266 1.00 71.25 103 SER A C 1
ATOM 783 O O . SER A 1 103 ? -18.617 1.337 30.099 1.00 71.25 103 SER A O 1
ATOM 785 N N . CYS A 1 104 ? -19.358 3.352 30.753 1.00 74.44 104 CYS A N 1
ATOM 786 C CA . CYS A 1 104 ? -18.136 3.775 31.425 1.00 74.44 104 CYS A CA 1
ATOM 787 C C . CYS A 1 104 ? -18.441 5.018 32.266 1.00 74.44 104 CYS A C 1
ATOM 789 O O . CYS A 1 104 ? -19.023 5.973 31.760 1.00 74.44 104 CYS A O 1
ATOM 791 N N . SER A 1 105 ? -18.068 5.009 33.545 1.00 72.44 105 SER A N 1
ATOM 792 C CA . SER A 1 105 ? -18.370 6.108 34.473 1.00 72.44 105 SER A CA 1
ATOM 793 C C . SER A 1 105 ? -17.330 7.230 34.446 1.00 72.44 105 SER A C 1
ATOM 795 O O . SER A 1 105 ? -17.660 8.368 34.764 1.00 72.44 105 SER A O 1
ATOM 797 N N . ASP A 1 106 ? -16.087 6.926 34.061 1.00 86.75 106 ASP A N 1
ATOM 798 C CA . ASP A 1 106 ? -14.980 7.888 34.031 1.00 86.75 106 ASP A CA 1
ATOM 799 C C . ASP A 1 106 ? -14.455 8.071 32.602 1.00 86.75 106 ASP A C 1
ATOM 801 O O . ASP A 1 106 ? -13.706 7.252 32.063 1.00 86.75 106 ASP A O 1
ATOM 805 N N . SER A 1 107 ? -14.883 9.160 31.965 1.00 88.44 107 SER A N 1
ATOM 806 C CA . SER A 1 107 ? -14.488 9.499 30.599 1.00 88.44 107 SER A CA 1
ATOM 807 C C . SER A 1 107 ? -13.016 9.856 30.458 1.00 88.44 107 SER A C 1
ATOM 809 O O . SER A 1 107 ? -12.428 9.600 29.408 1.00 88.44 107 SER A O 1
ATOM 811 N N . ASP A 1 108 ? -12.436 10.478 31.479 1.00 91.44 108 ASP A N 1
ATOM 812 C CA . ASP A 1 108 ? -11.112 11.084 31.382 1.00 91.44 108 ASP A CA 1
ATOM 813 C C . ASP A 1 108 ? -10.053 10.008 31.632 1.00 91.44 108 ASP A C 1
ATOM 815 O O . ASP A 1 108 ? -9.095 9.885 30.862 1.00 91.44 108 ASP A O 1
ATOM 819 N N . ALA A 1 109 ? -10.296 9.124 32.608 1.00 92.38 109 ALA A N 1
ATOM 820 C CA . ALA A 1 109 ? -9.512 7.906 32.786 1.00 92.38 109 ALA A CA 1
ATOM 821 C C . ALA A 1 109 ? -9.576 7.003 31.544 1.00 92.38 109 ALA A C 1
ATOM 823 O O . ALA A 1 109 ? -8.545 6.477 31.109 1.00 92.38 109 ALA A O 1
ATOM 824 N N . LEU A 1 110 ? -10.758 6.859 30.930 1.00 92.62 110 LEU A N 1
ATOM 825 C CA . LEU A 1 110 ? -10.910 6.088 29.697 1.00 92.62 110 LEU A CA 1
ATOM 826 C C . LEU A 1 110 ? -10.105 6.700 28.544 1.00 92.62 110 LEU A C 1
ATOM 828 O O . LEU A 1 110 ? -9.399 5.970 27.850 1.00 92.62 110 LEU A O 1
ATOM 832 N N . GLN A 1 111 ? -10.152 8.023 28.353 1.00 95.38 111 GLN A N 1
ATOM 833 C CA . GLN A 1 111 ? -9.388 8.693 27.295 1.00 95.38 111 GLN A CA 1
ATOM 834 C C . GLN A 1 111 ? -7.879 8.488 27.466 1.00 95.38 111 GLN A C 1
ATOM 836 O O . GLN A 1 111 ? -7.191 8.144 26.502 1.00 95.38 111 GLN A O 1
ATOM 841 N N . LEU A 1 112 ? -7.367 8.670 28.687 1.00 95.81 112 LEU A N 1
ATOM 842 C CA . LEU A 1 112 ? -5.953 8.466 29.002 1.00 95.81 112 LEU A CA 1
ATOM 843 C C . LEU A 1 112 ? -5.514 7.030 28.706 1.00 95.81 112 LEU A C 1
ATOM 845 O O . LEU A 1 112 ? -4.488 6.818 28.054 1.00 95.81 112 LEU A O 1
ATOM 849 N N . LYS A 1 113 ? -6.313 6.041 29.125 1.00 95.94 113 LYS A N 1
ATOM 850 C CA . LYS A 1 113 ? -5.974 4.633 28.911 1.00 95.94 113 LYS A CA 1
ATOM 851 C C . LYS A 1 113 ? -6.091 4.209 27.453 1.00 95.94 113 LYS A C 1
ATOM 853 O O . LYS A 1 113 ? -5.248 3.452 26.981 1.00 95.94 113 LYS A O 1
ATOM 858 N N . LEU A 1 114 ? -7.079 4.723 26.720 1.00 96.88 114 LEU A N 1
ATOM 859 C CA . LEU A 1 114 ? -7.182 4.515 25.276 1.00 96.88 114 LEU A CA 1
ATOM 860 C C . LEU A 1 114 ? -5.968 5.091 24.547 1.00 96.88 114 LEU A C 1
ATOM 862 O O . LEU A 1 114 ? -5.425 4.436 23.664 1.00 96.88 114 LEU A O 1
ATOM 866 N N . LEU A 1 115 ? -5.504 6.283 24.926 1.00 98.00 115 LEU A N 1
ATOM 867 C CA . LEU A 1 115 ? -4.319 6.877 24.315 1.00 98.00 115 LEU A CA 1
ATOM 868 C C . LEU A 1 115 ? -3.059 6.033 24.568 1.00 98.00 115 LEU A C 1
ATOM 870 O O . LEU A 1 115 ? -2.278 5.819 23.644 1.00 98.00 115 LEU A O 1
ATOM 874 N N . GLU A 1 116 ? -2.862 5.536 25.792 1.00 97.88 116 GLU A N 1
ATOM 875 C CA . GLU A 1 116 ? -1.767 4.610 26.123 1.00 97.88 116 GLU A CA 1
ATOM 876 C C . GLU A 1 116 ? -1.860 3.313 25.306 1.00 97.88 116 GLU A C 1
ATOM 878 O O . GLU A 1 116 ? -0.875 2.890 24.697 1.00 97.88 116 GLU A O 1
ATOM 883 N N . PHE A 1 117 ? -3.058 2.725 25.237 1.00 98.06 117 PHE A N 1
ATOM 884 C CA . PHE A 1 117 ? -3.336 1.521 24.462 1.00 98.06 117 PHE A CA 1
ATOM 885 C C . PHE A 1 117 ? -2.994 1.714 22.981 1.00 98.06 117 PHE A C 1
ATOM 887 O O . PHE A 1 117 ? -2.209 0.947 22.424 1.00 98.06 117 PHE A O 1
ATOM 894 N N . PHE A 1 118 ? -3.509 2.775 22.350 1.00 98.25 118 PHE A N 1
ATOM 895 C CA . PHE A 1 118 ? -3.271 3.010 20.929 1.00 98.25 118 PHE A CA 1
ATOM 896 C C . PHE A 1 118 ? -1.812 3.329 20.624 1.00 98.25 118 PHE A C 1
ATOM 898 O O . PHE A 1 118 ? -1.314 2.872 19.600 1.00 98.25 118 PHE A O 1
ATOM 905 N N . LYS A 1 119 ? -1.098 4.033 21.516 1.00 98.00 119 LYS A N 1
ATOM 906 C CA . LYS A 1 119 ? 0.358 4.225 21.395 1.00 98.00 119 LYS A CA 1
ATOM 907 C C . LYS A 1 119 ? 1.106 2.890 21.408 1.00 98.00 119 LYS A C 1
ATOM 909 O O . LYS A 1 119 ? 1.990 2.688 20.584 1.00 98.00 119 LYS A O 1
ATOM 914 N N . LYS A 1 120 ? 0.730 1.966 22.298 1.00 97.69 120 LYS A N 1
ATOM 915 C CA . LYS A 1 120 ? 1.329 0.625 22.383 1.00 97.69 120 LYS A CA 1
ATOM 916 C C . LYS A 1 120 ? 1.054 -0.221 21.134 1.00 97.69 120 LYS A C 1
ATOM 918 O O . LYS A 1 120 ? 1.905 -1.009 20.738 1.00 97.69 120 LYS A O 1
ATOM 923 N N . THR A 1 121 ? -0.101 -0.048 20.495 1.00 96.88 121 THR A N 1
ATOM 924 C CA . THR A 1 121 ? -0.490 -0.770 19.269 1.00 96.88 121 THR A CA 1
ATOM 925 C C . THR A 1 121 ? -0.152 -0.009 17.976 1.00 96.88 121 THR A C 1
ATOM 927 O O . THR A 1 121 ? -0.812 -0.211 16.956 1.00 96.88 121 THR A O 1
ATOM 930 N N . ASN A 1 122 ? 0.835 0.895 18.002 1.00 97.81 122 ASN A N 1
ATOM 931 C CA . ASN A 1 122 ? 1.237 1.745 16.874 1.00 97.81 122 ASN A CA 1
ATOM 932 C C . ASN A 1 122 ? 2.700 1.495 16.447 1.00 97.81 122 ASN A C 1
ATOM 934 O O . ASN A 1 122 ? 3.552 2.360 16.656 1.00 97.81 122 ASN A O 1
ATOM 938 N N . PRO A 1 123 ? 3.021 0.333 15.851 1.00 97.44 123 PRO A N 1
ATOM 939 C CA . PRO A 1 123 ? 4.398 -0.035 15.508 1.00 97.44 123 PRO A CA 1
ATOM 940 C C . PRO A 1 123 ? 5.065 0.949 14.533 1.00 97.44 123 PRO A C 1
ATOM 942 O O . PRO A 1 123 ? 6.281 1.134 14.570 1.00 97.44 123 PRO A O 1
ATOM 945 N N . PHE A 1 124 ? 4.273 1.630 13.700 1.00 98.06 124 PHE A N 1
ATOM 946 C CA . PHE A 1 124 ? 4.772 2.568 12.692 1.00 98.06 124 PHE A CA 1
ATOM 947 C C . PHE A 1 124 ? 4.752 4.035 13.139 1.00 98.06 124 PHE A C 1
ATOM 949 O O . PHE A 1 124 ? 5.002 4.927 12.331 1.00 98.06 124 PHE A O 1
ATOM 956 N N . ASN A 1 125 ? 4.455 4.294 14.416 1.00 98.25 125 ASN A N 1
ATOM 957 C CA . ASN A 1 125 ? 4.492 5.629 15.012 1.00 98.25 125 ASN A CA 1
ATOM 958 C C . ASN A 1 125 ? 3.684 6.686 14.221 1.00 98.25 125 ASN A C 1
ATOM 960 O O . ASN A 1 125 ? 4.126 7.812 13.992 1.00 98.25 125 ASN A O 1
ATOM 964 N N . LEU A 1 126 ? 2.478 6.319 13.768 1.00 98.44 126 LEU A N 1
ATOM 965 C CA . LEU A 1 126 ? 1.533 7.268 13.169 1.00 98.44 126 LEU A CA 1
ATOM 966 C C . LEU A 1 126 ? 1.113 8.292 14.229 1.00 98.44 126 LEU A C 1
ATOM 968 O O . LEU A 1 126 ? 0.913 7.934 15.390 1.00 98.44 126 LEU A O 1
ATOM 972 N N . LYS A 1 127 ? 0.920 9.558 13.855 1.00 98.38 127 LYS A N 1
ATOM 973 C CA . LYS A 1 127 ? 0.399 10.558 14.795 1.00 98.38 127 LYS A CA 1
ATOM 974 C C . LYS A 1 127 ? -1.012 10.148 15.227 1.00 98.38 127 LYS A C 1
ATOM 976 O O . LYS A 1 127 ? -1.868 9.912 14.380 1.00 98.38 127 LYS A O 1
ATOM 981 N N . ILE A 1 128 ? -1.248 10.096 16.539 1.00 98.44 128 ILE A N 1
ATOM 982 C CA . ILE A 1 128 ? -2.548 9.758 17.129 1.00 98.44 128 ILE A CA 1
ATOM 983 C C . ILE A 1 128 ? -3.213 11.031 17.646 1.00 98.44 128 ILE A C 1
ATOM 985 O O . ILE A 1 128 ? -2.677 11.697 18.532 1.00 98.44 128 ILE A O 1
ATOM 989 N N . THR A 1 129 ? -4.419 11.307 17.161 1.00 98.00 129 THR A N 1
ATOM 990 C CA . THR A 1 129 ? -5.315 12.325 17.716 1.00 98.00 129 THR A CA 1
ATOM 991 C C . THR A 1 129 ? -6.552 11.624 18.283 1.00 98.00 129 THR A C 1
ATOM 993 O O . THR A 1 129 ? -7.296 10.992 17.538 1.00 98.00 129 THR A O 1
ATOM 996 N N . LEU A 1 130 ? -6.787 11.733 19.597 1.00 97.62 130 LEU A N 1
ATOM 997 C CA . LEU A 1 130 ? -7.955 11.153 20.277 1.00 97.62 130 LEU A CA 1
ATOM 998 C C . LEU A 1 130 ? -8.799 12.265 20.908 1.00 97.62 130 LEU A C 1
ATOM 1000 O O . LEU A 1 130 ? -8.419 12.836 21.932 1.00 97.62 130 LEU A O 1
ATOM 1004 N N . ARG A 1 131 ? -9.944 12.578 20.298 1.00 95.56 131 ARG A N 1
ATOM 1005 C CA . ARG A 1 131 ? -10.834 13.669 20.723 1.00 95.56 131 ARG A CA 1
ATOM 1006 C C . ARG A 1 131 ? -12.124 13.129 21.309 1.00 95.56 131 ARG A C 1
ATOM 1008 O O . ARG A 1 131 ? -12.806 12.341 20.666 1.00 95.56 131 ARG A O 1
ATOM 1015 N N . ARG A 1 132 ? -12.500 13.598 22.497 1.00 93.81 132 ARG A N 1
ATOM 1016 C CA . ARG A 1 132 ? -13.829 13.328 23.051 1.00 93.81 132 ARG A CA 1
ATOM 1017 C C . ARG A 1 132 ? -14.883 14.097 22.260 1.00 93.81 132 ARG A C 1
ATOM 1019 O O . ARG A 1 132 ? -14.726 15.293 22.024 1.00 93.81 132 ARG A O 1
ATOM 1026 N N . ILE A 1 133 ? -15.967 13.420 21.902 1.00 91.38 133 ILE A N 1
ATOM 1027 C CA . ILE A 1 133 ? -17.109 14.012 21.210 1.00 91.38 133 ILE A CA 1
ATOM 1028 C C . ILE A 1 133 ? -18.310 13.993 22.144 1.00 91.38 133 ILE A C 1
ATOM 1030 O O . ILE A 1 133 ? -18.639 12.959 22.723 1.00 91.38 133 ILE A O 1
ATOM 1034 N N . LYS A 1 134 ? -18.972 15.143 22.276 1.00 83.62 134 LYS A N 1
ATOM 1035 C CA . LYS A 1 134 ? -20.282 15.210 22.919 1.00 83.62 134 LYS A CA 1
ATOM 1036 C C . LYS A 1 134 ? -21.331 14.751 21.914 1.00 83.62 134 LYS A C 1
ATOM 1038 O O . LYS A 1 134 ? -21.446 15.316 20.830 1.00 83.62 134 LYS A O 1
ATOM 1043 N N . THR A 1 135 ? -22.049 13.704 22.275 1.00 73.56 135 THR A N 1
ATOM 1044 C CA . THR A 1 135 ? -23.205 13.184 21.549 1.00 73.56 135 THR A CA 1
ATOM 1045 C C . THR A 1 135 ? -24.449 13.401 22.400 1.00 73.56 135 THR A C 1
ATOM 1047 O O . THR A 1 135 ? -24.336 13.488 23.619 1.00 73.56 135 THR A O 1
ATOM 1050 N N . ASP A 1 136 ? -25.627 13.446 21.781 1.00 70.38 136 ASP A N 1
ATOM 1051 C CA . ASP A 1 136 ? -26.903 13.552 22.510 1.00 70.38 136 ASP A CA 1
ATOM 1052 C C . ASP A 1 136 ? -27.232 12.279 23.322 1.00 70.38 136 ASP A C 1
ATOM 1054 O O . ASP A 1 136 ? -28.165 12.266 24.118 1.00 70.38 136 ASP A O 1
ATOM 1058 N N . SER A 1 137 ? -26.472 11.195 23.120 1.00 71.00 137 SER A N 1
ATOM 1059 C CA . SER A 1 137 ? -26.556 9.945 23.882 1.00 71.00 137 SER A CA 1
ATOM 1060 C C . SER A 1 137 ? -25.693 9.960 25.144 1.00 71.00 137 SER A C 1
ATOM 1062 O O . SER A 1 137 ? -24.626 10.572 25.152 1.00 71.00 137 SER A O 1
ATOM 1064 N N . GLU A 1 138 ? -26.079 9.156 26.139 1.00 75.81 138 GLU A N 1
ATOM 1065 C CA . GLU A 1 138 ? -25.259 8.865 27.329 1.00 75.81 138 GLU A CA 1
ATOM 1066 C C . GLU A 1 138 ? -23.948 8.113 27.002 1.00 75.81 138 GLU A C 1
ATOM 1068 O O . GLU A 1 138 ? -23.030 8.097 27.821 1.00 75.81 138 GLU A O 1
ATOM 1073 N N . ASP A 1 139 ? -23.823 7.535 25.796 1.00 86.00 139 ASP A N 1
ATOM 1074 C CA . ASP A 1 139 ? -22.602 6.867 25.324 1.00 86.00 139 ASP A CA 1
ATOM 1075 C C . ASP A 1 139 ? -21.386 7.821 25.342 1.00 86.00 139 ASP A C 1
ATOM 1077 O O . ASP A 1 139 ? -21.419 8.933 24.803 1.00 86.00 139 ASP A O 1
ATOM 1081 N N . ILE A 1 140 ? -20.248 7.347 25.859 1.00 90.69 140 ILE A N 1
ATOM 1082 C CA . ILE A 1 140 ? -18.977 8.076 25.779 1.00 90.69 140 ILE A CA 1
ATOM 1083 C C . ILE A 1 140 ? -18.349 7.819 24.411 1.00 90.69 140 ILE A C 1
ATOM 1085 O O . ILE A 1 140 ? -18.017 6.683 24.072 1.00 90.69 140 ILE A O 1
ATOM 1089 N N . SER A 1 141 ? -18.158 8.882 23.628 1.00 93.69 141 SER A N 1
ATOM 1090 C CA . SER A 1 141 ? -17.646 8.791 22.259 1.00 93.69 141 SER A CA 1
ATOM 1091 C C . SER A 1 141 ? -16.295 9.480 22.084 1.00 93.69 141 SER A C 1
ATOM 1093 O O . SER A 1 141 ? -16.091 10.606 22.545 1.00 93.69 141 SER A O 1
ATOM 1095 N N . PHE A 1 142 ? -15.397 8.832 21.342 1.00 96.00 142 PHE A N 1
ATOM 1096 C CA . PHE A 1 142 ? -14.109 9.388 20.941 1.00 96.00 142 PHE A CA 1
ATOM 1097 C C . PHE A 1 142 ? -13.898 9.270 19.436 1.00 96.00 142 PHE A C 1
ATOM 1099 O O . PHE A 1 142 ? -14.102 8.200 18.868 1.00 96.00 142 PHE A O 1
ATOM 1106 N N . ASP A 1 143 ? -13.424 10.340 18.810 1.00 97.19 143 ASP A N 1
ATOM 1107 C CA . ASP A 1 143 ? -12.850 10.295 17.470 1.00 97.19 143 ASP A CA 1
ATOM 1108 C C . ASP A 1 143 ? -11.361 9.967 17.596 1.00 97.19 143 ASP A C 1
ATOM 1110 O O . ASP A 1 143 ? -10.581 10.758 18.134 1.00 97.19 143 ASP A O 1
ATOM 1114 N N . LEU A 1 144 ? -10.985 8.779 17.123 1.00 98.00 144 LEU A N 1
ATOM 1115 C CA . LEU A 1 144 ? -9.605 8.340 16.951 1.00 98.00 144 LEU A CA 1
ATOM 1116 C C . LEU A 1 144 ? -9.184 8.617 15.512 1.00 98.00 144 LEU A C 1
ATOM 1118 O O . LEU A 1 144 ? -9.801 8.098 14.582 1.00 98.00 144 LEU A O 1
ATOM 1122 N N . ILE A 1 145 ? -8.123 9.396 15.338 1.00 98.25 145 ILE A N 1
ATOM 1123 C CA . ILE A 1 145 ? -7.538 9.724 14.039 1.00 98.25 145 ILE A CA 1
ATOM 1124 C C . ILE A 1 145 ? -6.066 9.327 14.046 1.00 98.25 145 ILE A C 1
ATOM 1126 O O . ILE A 1 145 ? -5.338 9.641 14.990 1.00 98.25 145 ILE A O 1
ATOM 1130 N N . LEU A 1 146 ? -5.652 8.637 12.986 1.00 98.00 146 LEU A N 1
ATOM 1131 C CA . LEU A 1 146 ? -4.264 8.311 12.690 1.00 98.00 146 LEU A CA 1
ATOM 1132 C C . LEU A 1 146 ? -3.810 9.121 11.481 1.00 98.00 146 LEU A C 1
ATOM 1134 O O . LEU A 1 146 ? -4.487 9.086 10.455 1.00 98.00 146 LEU A O 1
ATOM 1138 N N . THR A 1 147 ? -2.657 9.778 11.582 1.00 98.12 147 THR A N 1
ATOM 1139 C CA . THR A 1 147 ? -2.034 10.520 10.477 1.00 98.12 147 THR A CA 1
ATOM 1140 C C . THR A 1 147 ? -0.637 9.953 10.207 1.00 98.12 147 THR A C 1
ATOM 1142 O O . THR A 1 147 ? 0.216 9.965 11.095 1.00 98.12 147 THR A O 1
ATOM 1145 N N . SER A 1 148 ? -0.403 9.447 8.995 1.00 97.06 148 SER A N 1
ATOM 1146 C CA . SER A 1 148 ? 0.900 8.972 8.501 1.00 97.06 148 SER A CA 1
ATOM 1147 C C . SER A 1 148 ? 1.584 9.986 7.581 1.00 97.06 148 SER A C 1
ATOM 1149 O O . SER A 1 148 ? 2.812 10.082 7.575 1.00 97.06 148 SER A O 1
ATOM 1151 N N . SER A 1 149 ? 0.810 10.769 6.826 1.00 95.00 149 SER A N 1
ATOM 1152 C CA . SER A 1 149 ? 1.330 11.749 5.869 1.00 95.00 149 SER A CA 1
ATOM 1153 C C . SER A 1 149 ? 0.499 13.030 5.818 1.00 95.00 149 SER A C 1
ATOM 1155 O O . SER A 1 149 ? -0.685 13.058 6.152 1.00 95.00 149 SER A O 1
ATOM 1157 N N . THR A 1 150 ? 1.139 14.122 5.400 1.00 93.25 150 THR A N 1
ATOM 1158 C CA . THR A 1 150 ? 0.525 15.445 5.234 1.00 93.25 150 THR A CA 1
ATOM 1159 C C . THR A 1 150 ? -0.427 15.499 4.043 1.00 93.25 150 THR A C 1
ATOM 1161 O O . THR A 1 150 ? -1.404 16.243 4.101 1.00 93.25 150 THR A O 1
ATOM 1164 N N . LYS A 1 151 ? -0.207 14.657 3.029 1.00 89.50 151 LYS A N 1
ATOM 1165 C CA . LYS A 1 151 ? -1.052 14.460 1.840 1.00 89.50 151 LYS A CA 1
ATOM 1166 C C . LYS A 1 151 ? -1.424 12.985 1.659 1.00 89.50 151 LYS A C 1
ATOM 1168 O O . LYS A 1 151 ? -0.954 12.149 2.429 1.00 89.50 151 LYS A O 1
ATOM 1173 N N . ASP A 1 152 ? -2.223 12.672 0.644 1.00 90.25 152 ASP A N 1
ATOM 1174 C CA . ASP A 1 152 ? -2.581 11.300 0.266 1.00 90.25 152 ASP A CA 1
ATOM 1175 C C . ASP A 1 152 ? -1.636 10.782 -0.837 1.00 90.25 152 ASP A C 1
ATOM 1177 O O . ASP A 1 152 ? -1.813 11.135 -2.003 1.00 90.25 152 ASP A O 1
ATOM 1181 N N . PRO A 1 153 ? -0.599 9.984 -0.513 1.00 89.00 153 PRO A N 1
ATOM 1182 C CA . PRO A 1 153 ? 0.374 9.552 -1.507 1.00 89.00 153 PRO A CA 1
ATOM 1183 C C . PRO A 1 153 ? -0.210 8.596 -2.553 1.00 89.00 153 PRO A C 1
ATOM 1185 O O . PRO A 1 153 ? -0.993 7.692 -2.248 1.00 89.00 153 PRO A O 1
ATOM 1188 N N . HIS A 1 154 ? 0.273 8.710 -3.793 1.00 87.75 154 HIS A N 1
ATOM 1189 C CA . HIS A 1 154 ? -0.062 7.767 -4.858 1.00 87.75 154 HIS A CA 1
ATOM 1190 C C . HIS A 1 154 ? 0.399 6.342 -4.499 1.00 87.75 154 HIS A C 1
ATOM 1192 O O . HIS A 1 154 ? 1.592 6.069 -4.346 1.00 87.75 154 HIS A O 1
ATOM 1198 N N . SER A 1 155 ? -0.543 5.406 -4.408 1.00 88.81 155 SER A N 1
ATOM 1199 C CA . SER A 1 155 ? -0.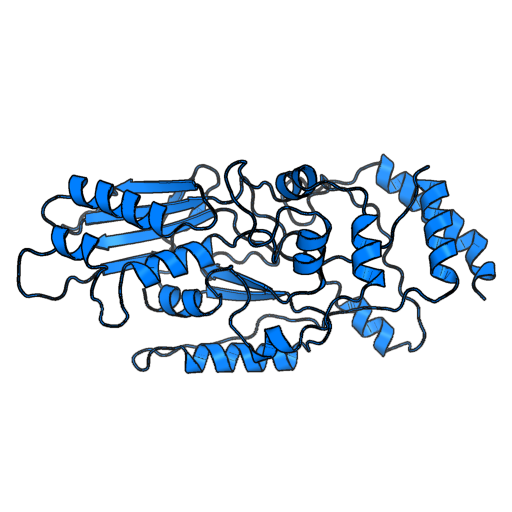322 4.010 -4.005 1.00 88.81 155 SER A CA 1
ATOM 1200 C C . SER A 1 155 ? 0.603 3.231 -4.938 1.00 88.81 155 SER A C 1
ATOM 1202 O O . SER A 1 155 ? 1.341 2.375 -4.474 1.00 88.81 155 SER A O 1
ATOM 1204 N N . GLY A 1 156 ? 0.641 3.551 -6.234 1.00 86.50 156 GLY A N 1
ATOM 1205 C CA . GLY A 1 156 ? 1.615 2.942 -7.145 1.00 86.50 156 GLY A CA 1
ATOM 1206 C C . GLY A 1 156 ? 3.049 3.445 -6.932 1.00 86.50 156 GLY A C 1
ATOM 1207 O O . GLY A 1 156 ? 4.010 2.768 -7.271 1.00 86.50 156 GLY A O 1
ATOM 1208 N N . MET A 1 157 ? 3.222 4.632 -6.350 1.00 87.00 157 MET A N 1
ATOM 1209 C CA . MET A 1 157 ? 4.558 5.185 -6.095 1.00 87.00 157 MET A CA 1
ATOM 1210 C C . MET A 1 157 ? 5.047 4.899 -4.675 1.00 87.00 157 MET A C 1
ATOM 1212 O O . MET A 1 157 ? 6.240 4.946 -4.419 1.00 87.00 157 MET A O 1
ATOM 1216 N N . ASN A 1 158 ? 4.126 4.614 -3.754 1.00 91.88 158 ASN A N 1
ATOM 1217 C CA . ASN A 1 158 ? 4.415 4.593 -2.323 1.00 91.88 158 ASN A CA 1
ATOM 1218 C C . ASN A 1 158 ? 3.883 3.337 -1.605 1.00 91.88 158 ASN A C 1
ATOM 1220 O O . ASN A 1 158 ? 4.142 3.155 -0.416 1.00 91.88 158 ASN A O 1
ATOM 1224 N N . GLY A 1 159 ? 3.128 2.481 -2.302 1.00 92.62 159 GLY A N 1
ATOM 1225 C CA . GLY A 1 159 ? 2.562 1.246 -1.763 1.00 92.62 159 GLY A CA 1
ATOM 1226 C C . GLY A 1 159 ? 3.638 0.242 -1.385 1.00 92.62 159 GLY A C 1
ATOM 1227 O O . GLY A 1 159 ? 4.602 0.055 -2.120 1.00 92.62 159 GLY A O 1
ATOM 1228 N N . GLY A 1 160 ? 3.469 -0.376 -0.219 1.00 94.62 160 GLY A N 1
ATOM 1229 C CA . GLY A 1 160 ? 4.490 -1.193 0.427 1.00 94.62 160 GLY A CA 1
ATOM 1230 C C . GLY A 1 160 ? 5.174 -0.405 1.531 1.00 94.62 160 GLY A C 1
ATOM 1231 O O . GLY A 1 160 ? 4.733 -0.546 2.669 1.00 94.62 160 GLY A O 1
ATOM 1232 N N . PRO A 1 161 ? 6.177 0.442 1.231 1.00 96.19 161 PRO A N 1
ATOM 1233 C CA . PRO A 1 161 ? 6.965 1.156 2.238 1.00 96.19 161 PRO A CA 1
ATOM 1234 C C . PRO A 1 161 ? 6.167 2.102 3.144 1.00 96.19 161 PRO A C 1
ATOM 1236 O O . PRO A 1 161 ? 6.517 2.267 4.315 1.00 96.19 161 PRO A O 1
ATOM 1239 N N . VAL A 1 162 ? 5.128 2.757 2.613 1.00 96.31 162 VAL A N 1
ATOM 1240 C CA . VAL A 1 162 ? 4.283 3.679 3.385 1.00 96.31 162 VAL A CA 1
ATOM 1241 C C . VAL A 1 162 ? 3.207 2.893 4.139 1.00 96.31 162 VAL A C 1
ATOM 1243 O O . VAL A 1 162 ? 2.426 2.179 3.503 1.00 96.31 162 VAL A O 1
ATOM 1246 N N . PRO A 1 163 ? 3.100 3.038 5.476 1.00 96.69 163 PRO A N 1
ATOM 1247 C CA . PRO A 1 163 ? 2.044 2.379 6.228 1.00 96.69 163 PRO A CA 1
ATOM 1248 C C . PRO A 1 163 ? 0.675 2.962 5.857 1.00 96.69 163 PRO A C 1
ATOM 1250 O O . PRO A 1 163 ? 0.431 4.165 5.962 1.00 96.69 163 PRO A O 1
ATOM 1253 N N . VAL A 1 164 ? -0.248 2.088 5.459 1.00 96.56 164 VAL A N 1
ATOM 1254 C CA . VAL A 1 164 ? -1.652 2.441 5.209 1.00 96.56 164 VAL A CA 1
ATOM 1255 C C . VAL A 1 164 ? -2.355 2.718 6.541 1.00 96.56 164 VAL A C 1
ATOM 1257 O O . VAL A 1 164 ? -2.538 1.796 7.346 1.00 96.56 164 VAL A O 1
ATOM 1260 N N . ALA A 1 165 ? -2.763 3.971 6.769 1.00 96.69 165 ALA A N 1
ATOM 1261 C CA . ALA A 1 165 ? -3.364 4.415 8.026 1.00 96.69 165 ALA A CA 1
ATOM 1262 C C . ALA A 1 165 ? -4.669 3.668 8.349 1.00 96.69 165 ALA A C 1
ATOM 1264 O O . ALA A 1 165 ? -4.893 3.288 9.497 1.00 96.69 165 ALA A O 1
ATOM 1265 N N . GLU A 1 166 ? -5.505 3.382 7.349 1.00 96.00 166 GLU A N 1
ATOM 1266 C CA . GLU A 1 166 ? -6.764 2.648 7.510 1.00 96.00 166 GLU A CA 1
ATOM 1267 C C . GLU A 1 166 ? -6.554 1.215 7.988 1.00 96.00 166 GLU A C 1
ATOM 1269 O O . GLU A 1 166 ? -7.311 0.730 8.829 1.00 96.00 166 GLU A O 1
ATOM 1274 N N . LEU A 1 167 ? -5.538 0.534 7.455 1.00 97.56 167 LEU A N 1
ATOM 1275 C CA . LEU A 1 167 ? -5.203 -0.825 7.867 1.00 97.56 167 LEU A CA 1
ATOM 1276 C C . LEU A 1 167 ? -4.614 -0.822 9.277 1.00 97.56 167 LEU A C 1
ATOM 1278 O O . LEU A 1 167 ? -4.993 -1.662 10.091 1.00 97.56 167 LEU A O 1
ATOM 1282 N N . GLN A 1 168 ? -3.780 0.167 9.615 1.00 97.88 168 GLN A N 1
ATOM 1283 C CA . GLN A 1 168 ? -3.281 0.310 10.982 1.00 97.88 168 GLN A CA 1
ATOM 1284 C C . GLN A 1 168 ? -4.416 0.596 11.976 1.00 97.88 168 GLN A C 1
ATOM 1286 O O . GLN A 1 168 ? -4.479 -0.016 13.042 1.00 97.88 168 GLN A O 1
ATOM 1291 N N . LEU A 1 169 ? -5.361 1.465 11.613 1.00 97.88 169 LEU A N 1
ATOM 1292 C CA . LEU A 1 169 ? -6.563 1.736 12.402 1.00 97.88 169 LEU A CA 1
ATOM 1293 C C . LEU A 1 169 ? -7.413 0.472 12.577 1.00 97.88 169 LEU A C 1
ATOM 1295 O O . LEU A 1 169 ? -7.894 0.198 13.676 1.00 97.88 169 LEU A O 1
ATOM 1299 N N . ALA A 1 170 ? -7.570 -0.322 11.516 1.00 97.62 170 ALA A N 1
ATOM 1300 C CA . ALA A 1 170 ? -8.268 -1.600 11.569 1.00 97.62 170 ALA A CA 1
ATOM 1301 C C . ALA A 1 170 ? -7.611 -2.560 12.576 1.00 97.62 170 ALA A C 1
ATOM 1303 O O . ALA A 1 170 ? -8.312 -3.104 13.429 1.00 97.62 170 ALA A O 1
ATOM 1304 N N . ARG A 1 171 ? -6.277 -2.698 12.543 1.00 97.94 171 ARG A N 1
ATOM 1305 C CA . ARG A 1 171 ? -5.496 -3.496 13.507 1.00 97.94 171 ARG A CA 1
ATOM 1306 C C . ARG A 1 171 ? -5.672 -2.993 14.939 1.00 97.94 171 ARG A C 1
ATOM 1308 O O . ARG A 1 171 ? -5.880 -3.790 15.847 1.00 97.94 171 ARG A O 1
ATOM 1315 N N . MET A 1 172 ? -5.628 -1.681 15.162 1.00 97.94 172 MET A N 1
ATOM 1316 C CA . MET A 1 172 ? -5.846 -1.096 16.492 1.00 97.94 172 MET A CA 1
ATOM 1317 C C . MET A 1 172 ? -7.250 -1.390 17.036 1.00 97.94 172 MET A C 1
ATOM 1319 O O . MET A 1 172 ? -7.398 -1.734 18.207 1.00 97.94 172 MET A O 1
ATOM 1323 N N . ILE A 1 173 ? -8.282 -1.293 16.193 1.00 96.94 173 ILE A N 1
ATOM 1324 C CA . ILE A 1 173 ? -9.662 -1.631 16.570 1.00 96.94 173 ILE A CA 1
ATOM 1325 C C . ILE A 1 173 ? -9.800 -3.135 16.837 1.00 96.94 173 ILE A C 1
ATOM 1327 O O . ILE A 1 173 ? -10.481 -3.518 17.785 1.00 96.94 173 ILE A O 1
ATOM 1331 N N . ASP A 1 174 ? -9.157 -3.985 16.035 1.00 96.44 174 ASP A N 1
ATOM 1332 C CA . ASP A 1 174 ? -9.185 -5.435 16.231 1.00 96.44 174 ASP A CA 1
ATOM 1333 C C . ASP A 1 174 ? -8.532 -5.865 17.554 1.00 96.44 174 ASP A C 1
ATOM 1335 O O . ASP A 1 174 ? -9.076 -6.719 18.254 1.00 96.44 174 ASP A O 1
ATOM 1339 N N . HIS A 1 175 ? -7.437 -5.209 17.953 1.00 96.62 175 HIS A N 1
ATOM 1340 C CA . HIS A 1 175 ? -6.827 -5.403 19.270 1.00 96.62 175 HIS A CA 1
ATOM 1341 C C . HIS A 1 175 ? -7.681 -4.846 20.417 1.00 96.62 175 HIS A C 1
ATOM 1343 O O . HIS A 1 175 ? -7.656 -5.395 21.520 1.00 96.62 175 HIS A O 1
ATOM 1349 N N . LEU A 1 176 ? -8.411 -3.748 20.187 1.00 95.75 176 LEU A N 1
ATOM 1350 C CA . LEU A 1 176 ? -9.234 -3.102 21.212 1.00 95.75 176 LEU A CA 1
ATOM 1351 C C . LEU A 1 176 ? -10.444 -3.951 21.604 1.00 95.75 176 LEU A C 1
ATOM 1353 O O . LEU A 1 176 ? -10.796 -3.997 22.781 1.00 95.75 176 LEU A O 1
ATOM 1357 N N . VAL A 1 177 ? -11.105 -4.580 20.632 1.00 93.31 177 VAL A N 1
ATOM 1358 C CA . VAL A 1 177 ? -12.310 -5.385 20.854 1.00 93.31 177 VAL A CA 1
ATOM 1359 C C . VAL A 1 177 ? -12.169 -6.732 20.173 1.00 93.31 177 VAL A C 1
ATOM 1361 O O . VAL A 1 177 ? -11.937 -6.799 18.973 1.00 93.31 177 VAL A O 1
ATOM 1364 N N . LYS A 1 178 ? -12.359 -7.823 20.913 1.00 89.94 178 LYS A N 1
ATOM 1365 C CA . LYS A 1 178 ? -12.311 -9.193 20.396 1.00 89.94 178 LYS A CA 1
ATOM 1366 C C . LYS A 1 178 ? -13.564 -9.544 19.594 1.00 89.94 178 LYS A C 1
ATOM 1368 O O . LYS A 1 178 ? -14.558 -8.823 19.581 1.00 89.94 178 LYS A O 1
ATOM 1373 N N . SER A 1 179 ? -13.524 -10.671 18.888 1.00 86.25 179 SER A N 1
ATOM 1374 C CA . SER A 1 179 ? -14.644 -11.129 18.050 1.00 86.25 179 SER A CA 1
ATOM 1375 C C . SER A 1 179 ? -15.912 -11.462 18.844 1.00 86.25 179 SER A C 1
ATOM 1377 O O . SER A 1 179 ? -17.001 -11.385 18.293 1.00 86.25 179 SER A O 1
ATOM 1379 N N . ASP A 1 180 ? -15.786 -11.773 20.136 1.00 85.81 180 ASP A N 1
ATOM 1380 C CA . ASP A 1 180 ? -16.911 -12.005 21.053 1.00 85.81 180 ASP A CA 1
ATOM 1381 C C . ASP A 1 180 ? -17.493 -10.712 21.665 1.00 85.81 180 ASP A C 1
ATOM 1383 O O . ASP A 1 180 ? -18.423 -10.773 22.475 1.00 85.81 180 ASP A O 1
ATOM 1387 N N . GLY A 1 181 ? -16.945 -9.552 21.282 1.00 85.31 181 GLY A N 1
ATOM 1388 C CA . GLY A 1 181 ? -17.326 -8.229 21.773 1.00 85.31 181 GLY A CA 1
ATOM 1389 C C . GLY A 1 181 ? -16.607 -7.784 23.047 1.00 85.31 181 GLY A C 1
ATOM 1390 O O . GLY A 1 181 ? -16.805 -6.649 23.467 1.00 85.31 181 GLY A O 1
ATOM 1391 N N . THR A 1 182 ? -15.764 -8.622 23.658 1.00 88.31 182 THR A N 1
ATOM 1392 C CA . THR A 1 182 ? -15.018 -8.236 24.867 1.00 88.31 182 THR A CA 1
ATOM 1393 C C . THR A 1 182 ? -13.915 -7.230 24.547 1.00 88.31 182 THR A C 1
ATOM 1395 O O . THR A 1 182 ? -13.247 -7.333 23.516 1.00 88.31 182 THR A O 1
ATOM 1398 N N . LEU A 1 183 ? -13.705 -6.247 25.425 1.00 91.31 183 LEU A N 1
ATOM 1399 C CA . LEU A 1 183 ? -12.644 -5.257 25.255 1.00 91.31 183 LEU A CA 1
ATOM 1400 C C . LEU A 1 183 ? -11.288 -5.824 25.691 1.00 91.31 183 LEU A C 1
ATOM 1402 O O . LEU A 1 183 ? -11.195 -6.789 26.458 1.00 91.31 183 LEU A O 1
ATOM 1406 N N . ALA A 1 184 ? -10.215 -5.178 25.240 1.00 92.75 184 ALA A N 1
ATOM 1407 C CA . ALA A 1 184 ? -8.877 -5.393 25.766 1.00 92.75 184 ALA A CA 1
ATOM 1408 C C . ALA A 1 184 ? -8.893 -5.279 27.307 1.00 92.75 184 ALA A C 1
ATOM 1410 O O . ALA A 1 184 ? -9.493 -4.335 27.832 1.00 92.75 184 ALA A O 1
ATOM 1411 N N . PRO A 1 185 ? -8.242 -6.196 28.055 1.00 91.06 185 PRO A N 1
ATOM 1412 C CA . PRO A 1 185 ? -8.385 -6.279 29.513 1.00 91.06 185 PRO A CA 1
ATOM 1413 C C . PRO A 1 185 ? -8.100 -4.971 30.259 1.00 91.06 185 PRO A C 1
ATOM 1415 O O . PRO A 1 185 ? -8.764 -4.663 31.245 1.00 91.06 185 PRO A O 1
ATOM 1418 N N . GLU A 1 186 ? -7.124 -4.188 29.797 1.00 90.94 186 GLU A N 1
ATOM 1419 C CA . GLU A 1 186 ? -6.787 -2.881 30.371 1.00 90.94 186 GLU A CA 1
ATOM 1420 C C . GLU A 1 186 ? -7.860 -1.805 30.167 1.00 90.94 186 GLU A C 1
ATOM 1422 O O . GLU A 1 186 ? -8.008 -0.947 31.032 1.00 90.94 186 GLU A O 1
ATOM 1427 N N . ILE A 1 187 ? -8.634 -1.880 29.082 1.00 92.00 187 ILE A N 1
ATOM 1428 C CA . ILE A 1 187 ? -9.761 -0.977 28.811 1.00 92.00 187 ILE A CA 1
ATOM 1429 C C . ILE A 1 187 ? -11.021 -1.477 29.521 1.00 92.00 187 ILE A C 1
ATOM 1431 O O . ILE A 1 187 ? -11.725 -0.700 30.163 1.00 92.00 187 ILE A O 1
ATOM 1435 N N . GLN A 1 188 ? -11.263 -2.791 29.497 1.00 88.56 188 GLN A N 1
ATOM 1436 C CA . GLN A 1 188 ? -12.408 -3.423 30.158 1.00 88.56 188 GLN A CA 1
ATOM 1437 C C . GLN A 1 188 ? -12.477 -3.082 31.656 1.00 88.56 188 GLN A C 1
ATOM 1439 O O . GLN A 1 188 ? -13.565 -2.883 32.187 1.00 88.56 188 GLN A O 1
ATOM 1444 N N . LYS A 1 189 ? -11.324 -2.977 32.334 1.00 87.81 189 LYS A N 1
ATOM 1445 C CA . LYS A 1 189 ? -11.232 -2.586 33.753 1.00 87.81 189 LYS A CA 1
ATOM 1446 C C . LYS A 1 189 ? -11.822 -1.206 34.053 1.00 87.81 189 LYS A C 1
ATOM 1448 O O . LYS A 1 189 ? -12.264 -0.990 35.172 1.00 87.81 189 LYS A O 1
ATOM 1453 N N . ILE A 1 190 ? -11.807 -0.295 33.082 1.00 86.75 190 ILE A N 1
ATOM 1454 C CA . ILE A 1 190 ? -12.332 1.068 33.233 1.00 86.75 190 ILE A CA 1
ATOM 1455 C C . ILE A 1 190 ? -13.825 1.102 32.887 1.00 86.75 190 ILE A C 1
ATOM 1457 O O . ILE A 1 190 ? -14.598 1.796 33.538 1.00 86.75 190 ILE A O 1
ATOM 1461 N N . CYS A 1 191 ? -14.246 0.317 31.891 1.00 82.25 191 CYS A N 1
ATOM 1462 C CA . CYS A 1 191 ? -15.638 0.278 31.436 1.00 82.25 191 CYS A CA 1
ATOM 1463 C C . CYS A 1 191 ? -16.576 -0.577 32.322 1.00 82.25 191 CYS A C 1
ATOM 1465 O O . CYS A 1 191 ? -17.794 -0.410 32.265 1.00 82.25 191 CYS A O 1
ATOM 1467 N N . ASN A 1 192 ? -16.054 -1.500 33.140 1.00 70.19 192 ASN A N 1
ATOM 1468 C CA . ASN A 1 192 ? -16.875 -2.418 33.940 1.00 70.19 192 ASN A CA 1
ATOM 1469 C C . ASN A 1 192 ? -17.314 -1.860 35.302 1.00 70.19 192 ASN A C 1
ATOM 1471 O O . ASN A 1 192 ? -16.503 -1.766 36.221 1.00 70.19 192 ASN A O 1
ATOM 1475 N N . THR A 1 193 ? -18.631 -1.689 35.472 1.00 53.28 193 THR A N 1
ATOM 1476 C CA . THR A 1 193 ? -19.305 -1.698 36.787 1.00 53.28 193 THR A CA 1
ATOM 1477 C C . THR A 1 193 ? -20.473 -2.690 36.911 1.00 53.28 193 THR A C 1
ATOM 1479 O O . THR A 1 193 ? -20.918 -2.909 38.031 1.00 53.28 193 THR A O 1
ATOM 1482 N N . THR A 1 194 ? -20.948 -3.375 35.858 1.00 50.56 194 THR A N 1
ATOM 1483 C CA . THR A 1 194 ? -21.988 -4.428 35.992 1.00 50.56 194 THR A CA 1
ATOM 1484 C C . THR A 1 194 ? -21.948 -5.487 34.879 1.00 50.56 194 THR A C 1
ATOM 1486 O O . THR A 1 194 ? -21.362 -5.286 33.823 1.00 50.56 194 THR A O 1
ATOM 1489 N N . SER A 1 195 ? -22.547 -6.648 35.170 1.00 50.09 195 SER A N 1
ATOM 1490 C CA . SER A 1 195 ? -22.493 -7.956 34.485 1.00 50.09 195 SER A CA 1
ATOM 1491 C C . SER A 1 195 ? -22.987 -8.026 33.020 1.00 50.09 195 SER A C 1
ATOM 1493 O O . SER A 1 195 ? -23.194 -9.128 32.504 1.00 50.09 195 SER A O 1
ATOM 1495 N N . GLU A 1 196 ? -23.181 -6.906 32.331 1.00 55.25 196 GLU A N 1
ATOM 1496 C CA . GLU A 1 196 ? -23.590 -6.892 30.923 1.00 55.25 196 GLU A CA 1
ATOM 1497 C C . GLU A 1 196 ? -22.380 -6.680 30.007 1.00 55.25 196 GLU A C 1
ATOM 1499 O O . GLU A 1 196 ? -21.470 -5.905 30.300 1.00 55.25 196 GLU A O 1
ATOM 1504 N N . LYS A 1 197 ? -22.335 -7.409 28.885 1.00 58.94 197 LYS A N 1
ATOM 1505 C CA . LYS A 1 197 ? -21.268 -7.261 27.887 1.00 58.94 197 LYS A CA 1
ATOM 1506 C C . LYS A 1 197 ? -21.225 -5.802 27.420 1.00 58.94 197 LYS A C 1
ATOM 1508 O O . LYS A 1 197 ? -22.189 -5.328 26.825 1.00 58.94 197 LYS A O 1
ATOM 1513 N N . SER A 1 198 ? -20.115 -5.102 27.658 1.00 59.28 198 SER A N 1
ATOM 1514 C CA . SER A 1 198 ? -19.924 -3.755 27.113 1.00 59.28 198 SER A CA 1
ATOM 1515 C C . SER A 1 198 ? -19.974 -3.816 25.583 1.00 59.28 198 SER A C 1
ATOM 1517 O O . SER A 1 198 ? -19.247 -4.588 24.957 1.00 59.28 198 SER A O 1
ATOM 1519 N N . VAL A 1 199 ? -20.869 -3.032 24.983 1.00 73.31 199 VAL A N 1
ATOM 1520 C CA . VAL A 1 199 ? -21.063 -2.969 23.534 1.00 73.31 199 VAL A CA 1
ATOM 1521 C C . VAL A 1 199 ? -20.350 -1.727 23.027 1.00 73.31 199 VAL A C 1
ATOM 1523 O O . VAL A 1 199 ? -20.810 -0.601 23.207 1.00 73.31 199 VAL A O 1
ATOM 1526 N N . ILE A 1 200 ? -19.224 -1.947 22.359 1.00 87.12 200 ILE A N 1
ATOM 1527 C CA . ILE A 1 200 ? -18.498 -0.918 21.619 1.00 87.12 200 ILE A CA 1
ATOM 1528 C C . ILE A 1 200 ? -19.035 -0.813 20.191 1.00 87.12 200 ILE A C 1
ATOM 1530 O O . ILE A 1 200 ? -19.136 -1.803 19.457 1.00 87.12 200 ILE A O 1
ATOM 1534 N N . LYS A 1 201 ? -19.345 0.411 19.764 1.00 89.56 201 LYS A N 1
ATOM 1535 C CA . LYS A 1 201 ? -19.718 0.707 18.374 1.00 89.56 201 LYS A CA 1
ATOM 1536 C C . LYS A 1 201 ? -18.574 1.457 17.710 1.00 89.56 201 LYS A C 1
ATOM 1538 O O . LYS A 1 201 ? -18.039 2.400 18.288 1.00 89.56 201 LYS A O 1
ATOM 1543 N N . THR A 1 202 ? -18.223 1.066 16.487 1.00 92.25 202 THR A N 1
ATOM 1544 C CA . THR A 1 202 ? -17.250 1.807 15.676 1.00 92.25 202 THR A CA 1
ATOM 1545 C C . THR A 1 202 ? -17.850 2.264 14.358 1.00 92.25 202 THR A C 1
ATOM 1547 O O . THR A 1 202 ? -18.459 1.465 13.641 1.00 92.25 202 THR A O 1
ATOM 1550 N N . HIS A 1 203 ? -17.638 3.539 14.038 1.00 92.75 203 HIS A N 1
ATOM 1551 C CA . HIS A 1 203 ? -18.060 4.171 12.792 1.00 92.75 203 HIS A CA 1
ATOM 1552 C C . HIS A 1 203 ? -16.846 4.779 12.101 1.00 92.75 203 HIS A C 1
ATOM 1554 O O . HIS A 1 203 ? -16.081 5.496 12.737 1.00 92.75 203 HIS A O 1
ATOM 1560 N N . SER A 1 204 ? -16.666 4.523 10.809 1.00 92.81 204 SER A N 1
ATOM 1561 C CA . SER A 1 204 ? -15.610 5.180 10.037 1.00 92.81 204 SER A CA 1
ATOM 1562 C C . SER A 1 204 ? -15.881 6.678 9.908 1.00 92.81 204 SER A C 1
ATOM 1564 O O . SER A 1 204 ? -17.033 7.089 9.742 1.00 92.81 204 SER A O 1
ATOM 1566 N N . LEU A 1 205 ? -14.821 7.479 9.940 1.00 93.44 205 LEU A N 1
ATOM 1567 C CA . LEU A 1 205 ? -14.878 8.927 9.767 1.00 93.44 205 LEU A CA 1
ATOM 1568 C C . LEU A 1 205 ? -14.267 9.333 8.427 1.00 93.44 205 LEU A C 1
ATOM 1570 O O . LEU A 1 205 ? -13.279 8.753 7.978 1.00 93.44 205 LEU A O 1
ATOM 1574 N N . PHE A 1 206 ? -14.846 10.360 7.813 1.00 91.88 206 PHE A N 1
ATOM 1575 C CA . PHE A 1 206 ? -14.166 11.159 6.807 1.00 91.88 206 PHE A CA 1
ATOM 1576 C C . PHE A 1 206 ? -13.273 12.154 7.547 1.00 91.88 206 PHE A C 1
ATOM 1578 O O . PHE A 1 206 ? -13.790 12.932 8.348 1.00 91.88 206 PHE A O 1
ATOM 1585 N N . VAL A 1 207 ? -11.966 12.119 7.287 1.00 92.38 207 VAL A N 1
ATOM 1586 C CA . VAL A 1 207 ? -10.976 13.004 7.917 1.00 92.38 207 VAL A CA 1
ATOM 1587 C C . VAL A 1 207 ? -10.403 13.942 6.858 1.00 92.38 207 VAL A C 1
ATOM 1589 O O . VAL A 1 207 ? -9.893 13.480 5.834 1.00 92.38 207 VAL A O 1
ATOM 1592 N N . GLU A 1 208 ? -10.525 15.243 7.104 1.00 90.69 208 GLU A N 1
ATOM 1593 C CA . GLU A 1 208 ? -9.979 16.321 6.274 1.00 90.69 208 GLU A CA 1
ATOM 1594 C C . GLU A 1 208 ? -8.483 16.556 6.596 1.00 90.69 208 GLU A C 1
ATOM 1596 O O . GLU A 1 208 ? -7.927 15.994 7.547 1.00 90.69 208 GLU A O 1
ATOM 1601 N N . GLU A 1 209 ? -7.803 17.399 5.814 1.00 87.25 209 GLU A N 1
ATOM 1602 C CA . GLU A 1 209 ? -6.366 17.675 5.983 1.00 87.25 209 GLU A CA 1
ATOM 1603 C C . GLU A 1 209 ? -6.010 18.319 7.333 1.00 87.25 209 GLU A C 1
ATOM 1605 O O . GLU A 1 209 ? -4.958 18.003 7.903 1.00 87.25 209 GLU A O 1
ATOM 1610 N N . ASP A 1 210 ? -6.903 19.164 7.860 1.00 90.31 210 ASP A N 1
ATOM 1611 C CA . ASP A 1 210 ? -6.812 19.823 9.172 1.00 90.31 210 ASP A CA 1
ATOM 1612 C C . ASP A 1 210 ? -7.208 18.899 10.342 1.00 90.31 210 ASP A C 1
ATOM 1614 O O . ASP A 1 210 ? -7.324 19.330 11.490 1.00 90.31 210 ASP A O 1
ATOM 1618 N N . GLU A 1 211 ? -7.415 17.613 10.049 1.00 90.88 211 GLU A N 1
ATOM 1619 C CA . GLU A 1 211 ? -7.925 16.586 10.952 1.00 90.88 211 GLU A CA 1
ATOM 1620 C C . GLU A 1 211 ? -9.362 16.837 11.433 1.00 90.88 211 GLU A C 1
ATOM 1622 O O . GLU A 1 211 ? -9.842 16.116 12.309 1.00 90.88 211 GLU A O 1
ATOM 1627 N N . SER A 1 212 ? -10.108 17.807 10.903 1.00 92.50 212 SER A N 1
ATOM 1628 C CA . SER A 1 212 ? -11.550 17.841 11.144 1.00 92.50 212 SER A CA 1
ATOM 1629 C C . SER A 1 212 ? -12.187 16.549 10.616 1.00 92.50 212 SER A C 1
ATOM 1631 O O . SER A 1 212 ? -11.750 15.964 9.621 1.00 92.50 212 SER A O 1
ATOM 1633 N N . ALA A 1 213 ? -13.167 16.026 11.354 1.00 93.31 213 ALA A N 1
ATOM 1634 C CA . ALA A 1 213 ? -13.725 14.710 11.082 1.00 93.31 213 ALA A CA 1
ATOM 1635 C C . ALA A 1 213 ? -15.248 14.718 11.158 1.00 93.31 213 ALA A C 1
ATOM 1637 O O . ALA A 1 213 ? -15.847 15.327 12.047 1.00 93.31 213 ALA A O 1
ATOM 1638 N N . LYS A 1 214 ? -15.875 14.005 10.225 1.00 92.19 214 LYS A N 1
ATOM 1639 C CA . LYS A 1 214 ? -17.328 13.833 10.155 1.00 92.19 214 LYS A CA 1
ATOM 1640 C C . LYS A 1 214 ? -17.683 12.385 9.854 1.00 92.19 214 LYS A C 1
ATOM 1642 O O . LYS A 1 214 ? -16.925 11.657 9.216 1.00 92.19 214 LYS A O 1
ATOM 1647 N N . LEU A 1 215 ? -18.853 11.961 10.317 1.00 90.81 215 LEU A N 1
ATOM 1648 C CA . LEU A 1 215 ? -19.418 10.677 9.910 1.00 90.81 215 LEU A CA 1
ATOM 1649 C C . LEU A 1 215 ? -19.755 10.718 8.417 1.00 90.81 215 LEU A C 1
ATOM 1651 O O . LEU A 1 215 ? -20.154 11.757 7.892 1.00 90.81 215 LEU A O 1
ATOM 1655 N N . PHE A 1 216 ? -19.641 9.576 7.747 1.00 87.69 216 PHE A N 1
ATOM 1656 C CA . PHE A 1 216 ? -20.186 9.428 6.402 1.00 87.69 216 PHE A CA 1
ATOM 1657 C C . PHE A 1 216 ? -21.719 9.472 6.432 1.00 87.69 216 PHE A C 1
ATOM 1659 O O . PHE A 1 216 ? -22.342 8.977 7.375 1.00 87.69 216 PHE A O 1
ATOM 1666 N N . GLU A 1 217 ? -22.322 10.042 5.384 1.00 85.75 217 GLU A N 1
ATOM 1667 C CA . GLU A 1 217 ? -23.783 10.134 5.241 1.00 85.75 217 GLU A CA 1
ATOM 1668 C C . GLU A 1 217 ? -24.436 8.749 5.278 1.00 85.75 217 GLU A C 1
ATOM 1670 O O . GLU A 1 217 ? -25.377 8.500 6.031 1.00 85.75 217 GLU A O 1
ATOM 1675 N N . ASN A 1 218 ? -23.884 7.815 4.503 1.00 83.94 218 ASN A N 1
ATOM 1676 C CA . ASN A 1 218 ? -24.267 6.416 4.559 1.00 83.94 218 ASN A CA 1
ATOM 1677 C C . ASN A 1 218 ? -23.416 5.708 5.621 1.00 83.94 218 ASN A C 1
ATOM 1679 O O . ASN A 1 218 ? -22.195 5.671 5.526 1.00 83.94 218 ASN A O 1
ATOM 1683 N N . ARG A 1 219 ? -24.075 5.130 6.62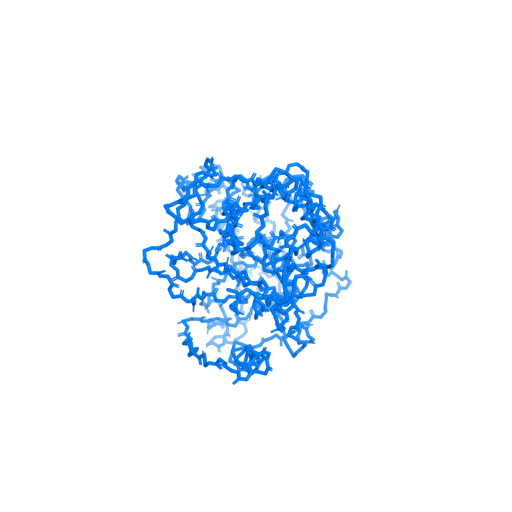8 1.00 77.44 219 ARG A N 1
ATOM 1684 C CA . ARG A 1 219 ? -23.424 4.441 7.755 1.00 77.44 219 ARG A CA 1
ATOM 1685 C C . ARG A 1 219 ? -23.224 2.937 7.529 1.00 77.44 219 ARG A C 1
ATOM 1687 O O . ARG A 1 219 ? -22.897 2.211 8.465 1.00 77.44 219 ARG A O 1
ATOM 1694 N N . GLY A 1 220 ? -23.451 2.453 6.310 1.00 86.38 220 GLY A N 1
ATOM 1695 C CA . GLY A 1 220 ? -23.232 1.063 5.932 1.00 86.38 220 GLY A CA 1
ATOM 1696 C C . GLY A 1 220 ? -21.754 0.672 5.985 1.00 86.38 220 GLY A C 1
ATOM 1697 O O . GLY A 1 220 ? -20.868 1.448 5.636 1.00 86.38 220 GLY A O 1
ATOM 1698 N N . ALA A 1 221 ? -21.479 -0.566 6.392 1.00 90.81 221 ALA A N 1
ATOM 1699 C CA . ALA A 1 221 ? -20.129 -1.112 6.391 1.00 90.81 221 ALA A CA 1
ATOM 1700 C C . ALA A 1 221 ? -19.682 -1.417 4.951 1.00 90.81 221 ALA A C 1
ATOM 1702 O O . ALA A 1 221 ? -20.020 -2.459 4.392 1.00 90.81 221 ALA A O 1
ATOM 1703 N N . LYS A 1 222 ? -18.925 -0.499 4.345 1.00 92.31 222 LYS A N 1
ATOM 1704 C CA . LYS A 1 222 ? -18.414 -0.631 2.977 1.00 92.31 222 LYS A CA 1
ATOM 1705 C C . LYS A 1 222 ? -16.947 -0.222 2.906 1.00 92.31 222 LYS A C 1
ATOM 1707 O O . LYS A 1 222 ? -16.562 0.801 3.466 1.00 92.31 222 LYS A O 1
ATOM 1712 N N . ALA A 1 223 ? -16.153 -0.968 2.147 1.00 92.50 223 ALA A N 1
ATOM 1713 C CA . ALA A 1 223 ? -14.798 -0.586 1.773 1.00 92.50 223 ALA A CA 1
ATOM 1714 C C . ALA A 1 223 ? -14.534 -0.895 0.296 1.00 92.50 223 ALA A C 1
ATOM 1716 O O . ALA A 1 223 ? -15.134 -1.805 -0.272 1.00 92.50 223 ALA A O 1
ATOM 1717 N N . MET A 1 224 ? -13.639 -0.122 -0.308 1.00 92.81 224 MET A N 1
ATOM 1718 C CA . MET A 1 224 ? -12.909 -0.494 -1.510 1.00 92.81 224 MET A CA 1
ATOM 1719 C C . MET A 1 224 ? -11.581 -1.106 -1.067 1.00 92.81 224 MET A C 1
ATOM 1721 O O . MET A 1 224 ? -10.876 -0.505 -0.257 1.00 92.81 224 MET A O 1
ATOM 1725 N N . VAL A 1 225 ? -11.253 -2.280 -1.595 1.00 93.75 225 VAL A N 1
ATOM 1726 C CA . VAL A 1 225 ? -9.980 -2.964 -1.352 1.00 93.75 225 VAL A CA 1
ATOM 1727 C C . VAL A 1 225 ? -9.228 -3.006 -2.675 1.00 93.75 225 VAL A C 1
ATOM 1729 O O . VAL A 1 225 ? -9.790 -3.406 -3.690 1.00 93.75 225 VAL A O 1
ATOM 1732 N N . GLU A 1 226 ? -7.980 -2.558 -2.668 1.00 93.25 226 GLU A N 1
ATOM 1733 C CA . GLU A 1 226 ? -7.091 -2.545 -3.828 1.00 93.25 226 GLU A CA 1
ATOM 1734 C C . GLU A 1 226 ? -5.819 -3.305 -3.484 1.00 93.25 226 GLU A C 1
ATOM 1736 O O . GLU A 1 226 ? -5.245 -3.099 -2.417 1.00 93.25 226 GLU A O 1
ATOM 1741 N N . ILE A 1 227 ? -5.357 -4.142 -4.410 1.00 94.56 227 ILE A N 1
ATOM 1742 C CA . ILE A 1 227 ? -4.045 -4.777 -4.325 1.00 94.56 227 ILE A CA 1
ATOM 1743 C C . ILE A 1 227 ? -3.199 -4.261 -5.482 1.00 94.56 227 ILE A C 1
ATOM 1745 O O . ILE A 1 227 ? -3.591 -4.366 -6.644 1.00 94.56 227 ILE A O 1
ATOM 1749 N N . ARG A 1 228 ? -2.021 -3.731 -5.161 1.00 93.81 228 ARG A N 1
ATOM 1750 C CA . ARG A 1 228 ? -0.933 -3.571 -6.122 1.00 93.81 228 ARG A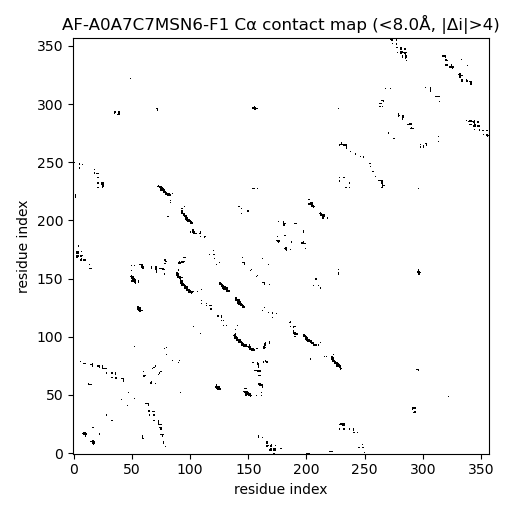 CA 1
ATOM 1751 C C . ARG A 1 228 ? -0.260 -4.926 -6.233 1.00 93.81 228 ARG A C 1
ATOM 1753 O O . ARG A 1 228 ? 0.412 -5.332 -5.294 1.00 93.81 228 ARG A O 1
ATOM 1760 N N . ILE A 1 229 ? -0.507 -5.646 -7.321 1.00 94.38 229 ILE A N 1
ATOM 1761 C CA . ILE A 1 229 ? 0.087 -6.966 -7.547 1.00 94.38 229 ILE A CA 1
ATOM 1762 C C . ILE A 1 229 ? 1.457 -6.826 -8.217 1.00 94.38 229 ILE A C 1
ATOM 1764 O O . ILE A 1 229 ? 1.603 -6.070 -9.177 1.00 94.38 229 ILE A O 1
ATOM 1768 N N . ALA A 1 230 ? 2.460 -7.534 -7.702 1.00 94.62 230 ALA A N 1
ATOM 1769 C CA . ALA A 1 230 ? 3.826 -7.520 -8.223 1.00 94.62 230 ALA A CA 1
ATOM 1770 C C . ALA A 1 230 ? 4.032 -8.575 -9.332 1.00 94.62 230 ALA A C 1
ATOM 1772 O O . ALA A 1 230 ? 3.193 -9.468 -9.498 1.00 94.62 230 ALA A O 1
ATOM 1773 N N . PRO A 1 231 ? 5.129 -8.502 -10.118 1.00 93.88 231 PRO A N 1
ATOM 1774 C CA . PRO A 1 231 ? 5.454 -9.523 -11.115 1.00 93.88 231 PRO A CA 1
ATOM 1775 C C . PRO A 1 231 ? 5.405 -10.942 -10.539 1.00 93.88 231 PRO A C 1
ATOM 1777 O O . PRO A 1 231 ? 5.830 -11.154 -9.409 1.00 93.88 231 PRO A O 1
ATOM 1780 N N . GLY A 1 232 ? 4.899 -11.896 -11.325 1.00 94.62 232 GLY A N 1
ATOM 1781 C CA . GLY A 1 232 ? 4.633 -13.280 -10.899 1.00 94.62 232 GLY A CA 1
ATOM 1782 C C . GLY A 1 232 ? 3.156 -13.547 -10.583 1.00 94.62 232 GLY A C 1
ATOM 1783 O O . GLY A 1 232 ? 2.672 -14.662 -10.778 1.00 94.62 232 GLY A O 1
ATOM 1784 N N . ASN A 1 233 ? 2.400 -12.504 -10.227 1.00 95.94 233 ASN A N 1
ATOM 1785 C CA . ASN A 1 233 ? 0.951 -12.581 -10.069 1.00 95.94 233 ASN A CA 1
ATOM 1786 C C . ASN A 1 233 ? 0.178 -12.425 -11.391 1.00 95.94 233 ASN A C 1
ATOM 1788 O O . ASN A 1 233 ? 0.680 -11.910 -12.391 1.00 95.94 233 ASN A O 1
ATOM 1792 N N . GLN A 1 234 ? -1.097 -12.822 -11.360 1.00 93.44 234 GLN A N 1
ATOM 1793 C CA . GLN A 1 234 ? -2.071 -12.610 -12.433 1.00 93.44 234 GLN A CA 1
ATOM 1794 C C . GLN A 1 234 ? -3.332 -11.942 -11.882 1.00 93.44 234 GLN A C 1
ATOM 1796 O O . GLN A 1 234 ? -3.816 -12.323 -10.819 1.00 93.44 234 GLN A O 1
ATOM 1801 N N . GLU A 1 235 ? -3.900 -10.995 -12.634 1.00 93.19 235 GLU A N 1
ATOM 1802 C CA . GLU A 1 235 ? -5.075 -10.205 -12.228 1.00 93.19 235 GLU A CA 1
ATOM 1803 C C . GLU A 1 235 ? -6.251 -11.079 -11.768 1.00 93.19 235 GLU A C 1
ATOM 1805 O O . GLU A 1 235 ? -6.732 -10.935 -10.646 1.00 93.19 235 GLU A O 1
ATOM 1810 N N . LYS A 1 236 ? -6.687 -12.022 -12.616 1.00 95.06 236 LYS A N 1
ATOM 1811 C CA . LYS A 1 236 ? -7.846 -12.880 -12.326 1.00 95.06 236 LYS A CA 1
ATOM 1812 C C . LYS A 1 236 ? -7.606 -13.805 -11.138 1.00 95.06 236 LYS A C 1
ATOM 1814 O O . LYS A 1 236 ? -8.517 -14.024 -10.347 1.00 95.06 236 LYS A O 1
ATOM 1819 N N . GLN A 1 237 ? -6.393 -14.345 -11.010 1.00 96.56 237 GLN A N 1
ATOM 1820 C CA . GLN A 1 237 ? -6.068 -15.204 -9.876 1.00 96.56 237 GLN A CA 1
ATOM 1821 C C . GLN A 1 237 ? -6.076 -14.388 -8.584 1.00 96.56 237 GLN A C 1
ATOM 1823 O O . GLN A 1 237 ? -6.725 -14.787 -7.627 1.00 96.56 237 GLN A O 1
ATOM 1828 N N . ALA A 1 238 ? -5.452 -13.208 -8.573 1.00 96.88 238 ALA A N 1
ATOM 1829 C CA . ALA A 1 238 ? -5.449 -12.331 -7.407 1.00 96.88 238 ALA A CA 1
ATOM 1830 C C . ALA A 1 238 ? -6.866 -11.893 -6.989 1.00 96.88 238 ALA A C 1
ATOM 1832 O O . ALA A 1 238 ? -7.151 -11.828 -5.794 1.00 96.88 238 ALA A O 1
ATOM 1833 N N . GLU A 1 239 ? -7.772 -11.643 -7.944 1.00 96.69 239 GLU A N 1
ATOM 1834 C CA . GLU A 1 239 ? -9.190 -11.386 -7.652 1.00 96.69 239 GLU A CA 1
ATOM 1835 C C . GLU A 1 239 ? -9.842 -12.571 -6.924 1.00 96.69 239 GLU A C 1
ATOM 1837 O O . GLU A 1 239 ? -10.493 -12.382 -5.891 1.00 96.69 239 GLU A O 1
ATOM 1842 N N . ILE A 1 240 ? -9.661 -13.789 -7.450 1.00 97.62 240 ILE A N 1
ATOM 1843 C CA . ILE A 1 240 ? -10.212 -15.016 -6.861 1.00 97.62 240 ILE A CA 1
ATOM 1844 C C . ILE A 1 240 ? -9.648 -15.224 -5.454 1.00 97.62 240 ILE A C 1
ATOM 1846 O O . ILE A 1 240 ? -10.423 -15.427 -4.523 1.00 97.62 240 ILE A O 1
ATOM 1850 N N . GLU A 1 241 ? -8.332 -15.113 -5.279 1.00 98.19 241 GLU A N 1
ATOM 1851 C CA . GLU A 1 241 ? -7.672 -15.305 -3.984 1.00 98.19 241 GLU A CA 1
ATOM 1852 C C . GLU A 1 241 ? -8.119 -14.270 -2.949 1.00 98.19 241 GLU A C 1
ATOM 1854 O O . GLU A 1 241 ? -8.428 -14.627 -1.813 1.00 98.19 241 GLU A O 1
ATOM 1859 N N . LEU A 1 242 ? -8.234 -12.992 -3.330 1.00 97.94 242 LEU A N 1
ATOM 1860 C CA . LEU A 1 242 ? -8.755 -11.957 -2.437 1.00 97.94 242 LEU A CA 1
ATOM 1861 C C . LEU A 1 242 ? -10.202 -12.244 -2.032 1.00 97.94 242 LEU A C 1
ATOM 1863 O O . LEU A 1 242 ? -10.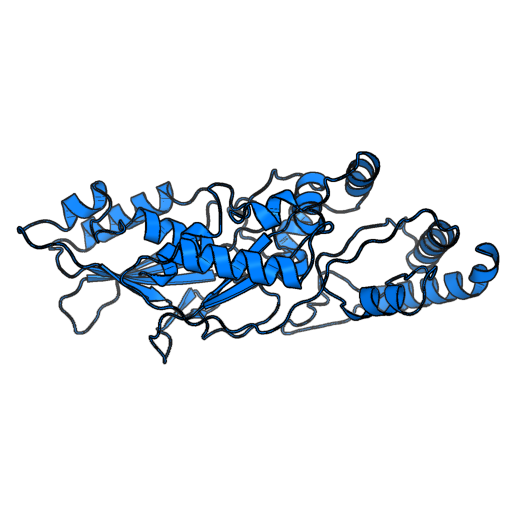556 -12.120 -0.858 1.00 97.94 242 LEU A O 1
ATOM 1867 N N . LYS A 1 243 ? -11.049 -12.627 -2.991 1.00 97.50 243 LYS A N 1
ATOM 1868 C CA . LYS A 1 243 ? -12.454 -12.939 -2.722 1.00 97.50 243 LYS A CA 1
ATOM 1869 C C . LYS A 1 243 ? -12.584 -14.126 -1.770 1.00 97.50 243 LYS A C 1
ATOM 1871 O O . LYS A 1 243 ? -13.309 -14.010 -0.782 1.00 97.50 243 LYS A O 1
ATOM 1876 N N . THR A 1 244 ? -11.871 -15.216 -2.042 1.00 98.00 244 THR A N 1
ATOM 1877 C CA . THR A 1 244 ? -11.844 -16.416 -1.196 1.00 98.00 244 THR A CA 1
ATOM 1878 C C . THR A 1 244 ? -11.357 -16.068 0.205 1.00 98.00 244 THR A C 1
ATOM 1880 O O . THR A 1 244 ? -12.053 -16.343 1.179 1.00 98.00 244 THR A O 1
ATOM 1883 N N . TYR A 1 245 ? -10.236 -15.349 0.314 1.00 98.44 245 TYR A N 1
ATOM 1884 C CA . TYR A 1 245 ? -9.680 -14.927 1.597 1.00 98.44 245 TYR A CA 1
ATOM 1885 C C . TYR A 1 245 ? -10.684 -14.117 2.428 1.00 98.44 245 TYR A C 1
ATOM 1887 O O . TYR A 1 245 ? -10.908 -14.402 3.604 1.00 98.44 245 TYR A O 1
ATOM 1895 N N . LEU A 1 246 ? -11.333 -13.117 1.822 1.00 97.56 246 LEU A N 1
ATOM 1896 C CA . LEU A 1 246 ? -12.328 -12.297 2.515 1.00 97.56 246 LEU A CA 1
ATOM 1897 C C . LEU A 1 246 ? -13.547 -13.119 2.958 1.00 97.56 246 LEU A C 1
ATOM 1899 O O . LEU A 1 246 ? -14.097 -12.852 4.024 1.00 97.56 246 LEU A O 1
ATOM 1903 N N . GLN A 1 247 ? -13.979 -14.100 2.161 1.00 96.81 247 GLN A N 1
ATOM 1904 C CA . GLN A 1 247 ? -15.087 -14.994 2.512 1.00 96.81 247 GLN A CA 1
ATOM 1905 C C . GLN A 1 247 ? -14.726 -15.920 3.680 1.00 96.81 247 GLN A C 1
ATOM 1907 O O . GLN A 1 247 ? -15.531 -16.081 4.591 1.00 96.81 247 GLN A O 1
ATOM 1912 N N . GLU A 1 248 ? -13.514 -16.475 3.693 1.00 97.06 248 GLU A N 1
ATOM 1913 C CA . GLU A 1 248 ? -13.024 -17.347 4.768 1.00 97.06 248 GLU A CA 1
ATOM 1914 C C . GLU A 1 248 ? -12.811 -16.605 6.091 1.00 97.06 248 GLU A C 1
ATOM 1916 O O . GLU A 1 248 ? -13.042 -17.157 7.168 1.00 97.06 248 GLU A O 1
ATOM 1921 N N . LYS A 1 249 ? -12.353 -15.348 6.030 1.00 96.69 249 LYS A N 1
ATOM 1922 C CA . LYS A 1 249 ? -12.127 -14.512 7.218 1.00 96.69 249 LYS A CA 1
ATOM 1923 C C . LYS A 1 249 ? -13.391 -13.844 7.746 1.00 96.69 249 LYS A C 1
ATOM 1925 O O . LYS A 1 249 ? -13.374 -13.332 8.868 1.00 96.69 249 LYS A O 1
ATOM 1930 N N . LEU A 1 250 ? -14.475 -13.821 6.971 1.00 95.88 250 LEU A N 1
ATOM 1931 C CA . LEU A 1 250 ? -15.731 -13.236 7.418 1.00 95.88 250 LEU A CA 1
ATOM 1932 C C . LEU A 1 250 ? -16.306 -14.062 8.571 1.00 95.88 250 LEU A C 1
ATOM 1934 O O . LEU A 1 250 ? -16.472 -15.276 8.482 1.00 95.88 250 LEU A O 1
ATOM 1938 N N . HIS A 1 251 ? -16.646 -13.391 9.669 1.00 91.69 251 HIS A N 1
ATOM 1939 C CA . HIS A 1 251 ? -17.322 -14.059 10.770 1.00 91.69 251 HIS A CA 1
ATOM 1940 C C . HIS A 1 251 ? -18.706 -14.548 10.315 1.00 91.69 251 HIS A C 1
ATOM 1942 O O . HIS A 1 251 ? -19.457 -13.792 9.704 1.00 91.69 251 HIS A O 1
ATOM 1948 N N . LYS A 1 252 ? -19.040 -15.798 10.657 1.00 91.81 252 LYS A N 1
ATOM 1949 C CA . LYS A 1 252 ? -20.229 -16.544 10.197 1.00 91.81 252 LYS A CA 1
ATOM 1950 C C . LYS A 1 252 ? -21.583 -15.838 10.374 1.00 91.81 252 LYS A C 1
ATOM 1952 O O . LYS A 1 252 ? -22.530 -16.172 9.677 1.00 91.81 252 LYS A O 1
ATOM 1957 N N . ASP A 1 253 ? -21.666 -14.881 11.297 1.00 91.50 253 ASP A N 1
ATOM 1958 C CA . ASP A 1 253 ? -22.891 -14.121 11.588 1.00 91.50 253 ASP A CA 1
ATOM 1959 C C . ASP A 1 253 ? -23.098 -12.922 10.641 1.00 91.50 253 ASP A C 1
ATOM 1961 O O . ASP A 1 253 ? -24.070 -12.181 10.783 1.00 91.50 253 ASP A O 1
ATOM 1965 N N . TYR A 1 254 ? -22.180 -12.688 9.699 1.00 93.00 254 TYR A N 1
ATOM 1966 C CA . TYR A 1 254 ? -22.270 -11.596 8.737 1.00 93.00 254 TYR A CA 1
ATOM 1967 C C . TYR A 1 254 ? -22.345 -12.108 7.305 1.00 93.00 254 TYR A C 1
ATOM 1969 O O . TYR A 1 254 ? -21.728 -13.103 6.934 1.00 93.00 254 TYR A O 1
ATOM 1977 N N . GLU A 1 255 ? -23.039 -11.338 6.475 1.00 94.88 255 GLU A N 1
ATOM 1978 C CA . GLU A 1 255 ? -23.039 -11.493 5.028 1.00 94.88 255 GLU A CA 1
ATOM 1979 C C . GLU A 1 255 ? -22.215 -10.379 4.379 1.00 94.88 255 GLU A C 1
ATOM 1981 O O . GLU A 1 255 ? -22.175 -9.241 4.855 1.00 94.88 255 GLU A O 1
ATOM 1986 N N . MET A 1 256 ? -21.579 -10.691 3.253 1.00 95.94 256 MET A N 1
ATOM 1987 C CA . MET A 1 256 ? -20.780 -9.735 2.493 1.00 95.94 256 MET A CA 1
ATOM 1988 C C . MET A 1 256 ? -21.060 -9.881 1.000 1.00 95.94 256 MET A C 1
ATOM 1990 O O . MET A 1 256 ? -21.058 -10.981 0.450 1.00 95.94 256 MET A O 1
ATOM 1994 N N . LYS A 1 257 ? -21.244 -8.743 0.326 1.00 95.38 257 LYS A N 1
ATOM 1995 C CA . LYS A 1 257 ? -21.321 -8.660 -1.135 1.00 95.38 257 LYS A CA 1
ATOM 1996 C C . LYS A 1 257 ? -20.030 -8.049 -1.663 1.00 95.38 257 LYS A C 1
ATOM 1998 O O . LYS A 1 257 ? -19.683 -6.933 -1.286 1.00 95.38 257 LYS A O 1
ATOM 2003 N N . ILE A 1 258 ? -19.351 -8.768 -2.550 1.00 95.25 258 ILE A N 1
ATOM 2004 C CA . ILE A 1 258 ? -18.130 -8.308 -3.219 1.00 95.25 258 ILE A CA 1
ATOM 2005 C C . ILE A 1 258 ? -18.471 -8.011 -4.678 1.00 95.25 258 ILE A C 1
ATOM 2007 O O . ILE A 1 258 ? -19.081 -8.839 -5.355 1.00 95.25 258 ILE A O 1
ATOM 2011 N N . LYS A 1 259 ? -18.074 -6.830 -5.157 1.00 93.88 259 LYS A N 1
ATOM 2012 C CA . LYS A 1 259 ? -18.171 -6.430 -6.562 1.00 93.88 259 LYS A CA 1
ATOM 2013 C C . LYS A 1 259 ? -16.778 -6.042 -7.047 1.00 93.88 259 LYS A C 1
ATOM 2015 O O . LYS A 1 259 ? -16.163 -5.161 -6.454 1.00 93.88 259 LYS A O 1
ATOM 2020 N N . PHE A 1 260 ? -16.324 -6.675 -8.122 1.00 93.50 260 PHE A N 1
ATOM 2021 C CA . PHE A 1 260 ? -15.109 -6.276 -8.823 1.00 93.50 260 PHE A CA 1
ATOM 2022 C C . PHE A 1 260 ? -15.286 -4.893 -9.469 1.00 93.50 260 PHE A C 1
ATOM 2024 O O . PHE A 1 260 ? -16.343 -4.609 -10.040 1.00 93.50 260 PHE A O 1
ATOM 2031 N N . ASP A 1 261 ? -14.272 -4.032 -9.352 1.00 91.06 261 ASP A N 1
ATOM 2032 C CA . ASP A 1 261 ? -14.249 -2.709 -9.994 1.00 91.06 261 ASP A CA 1
ATOM 2033 C C . ASP A 1 261 ? -13.402 -2.743 -11.269 1.00 91.06 261 ASP A C 1
ATOM 2035 O O . ASP A 1 261 ? -13.927 -2.623 -12.375 1.00 91.06 261 ASP A O 1
ATOM 2039 N N . ARG A 1 262 ? -12.088 -2.923 -11.111 1.00 90.00 262 ARG A N 1
ATOM 2040 C CA . ARG A 1 262 ? -11.112 -2.975 -12.200 1.00 90.00 262 ARG A CA 1
ATOM 2041 C C . ARG A 1 262 ? -9.836 -3.678 -11.746 1.00 90.00 262 ARG A C 1
ATOM 2043 O O . ARG A 1 262 ? -9.541 -3.708 -10.552 1.00 90.00 262 ARG A O 1
ATOM 2050 N N . GLY A 1 263 ? -9.049 -4.135 -12.709 1.00 89.69 263 GLY A N 1
ATOM 2051 C CA . GLY A 1 263 ? -7.734 -4.715 -12.486 1.00 89.69 263 GLY A CA 1
ATOM 2052 C C . GLY A 1 263 ? -6.849 -4.576 -13.721 1.00 89.69 263 GLY A C 1
ATOM 2053 O O . GLY A 1 263 ? -7.287 -4.129 -14.786 1.00 89.69 263 GLY A O 1
ATOM 2054 N N . ALA A 1 264 ? -5.570 -4.887 -13.535 1.00 89.38 264 ALA A N 1
ATOM 2055 C CA . ALA A 1 264 ? -4.594 -5.001 -14.605 1.00 89.38 264 ALA A CA 1
ATOM 2056 C C . ALA A 1 264 ? -3.481 -5.957 -14.174 1.00 89.38 264 ALA A C 1
ATOM 2058 O O . ALA A 1 264 ? -3.090 -5.967 -13.005 1.00 89.38 264 ALA A O 1
ATOM 2059 N N . ALA A 1 265 ? -2.957 -6.736 -15.118 1.00 88.62 265 ALA A N 1
ATOM 2060 C CA . ALA A 1 265 ? -1.801 -7.591 -14.879 1.00 88.62 265 ALA A CA 1
ATOM 2061 C C . ALA A 1 265 ? -0.529 -6.759 -14.602 1.00 88.62 265 ALA A C 1
ATOM 2063 O O . ALA A 1 265 ? -0.377 -5.670 -15.172 1.00 88.62 265 ALA A O 1
ATOM 2064 N N . PRO A 1 266 ? 0.397 -7.263 -13.762 1.00 91.12 266 PRO A N 1
ATOM 2065 C CA . PRO A 1 266 ? 1.718 -6.666 -13.624 1.00 91.12 266 PRO A CA 1
ATOM 2066 C C . PRO A 1 266 ? 2.491 -6.814 -14.938 1.00 91.12 266 PRO A C 1
ATOM 2068 O O . PRO A 1 266 ? 2.225 -7.713 -15.737 1.00 91.12 266 PRO A O 1
ATOM 2071 N N . TRP A 1 267 ? 3.476 -5.947 -15.153 1.00 88.75 267 TRP A N 1
ATOM 2072 C CA . TRP A 1 267 ? 4.285 -5.964 -16.365 1.00 88.75 267 TRP A CA 1
ATOM 2073 C C . TRP A 1 267 ? 5.770 -5.802 -16.041 1.00 88.75 267 TRP A C 1
ATOM 2075 O O . TRP A 1 267 ? 6.146 -4.981 -15.205 1.00 88.75 267 TRP A O 1
ATOM 2085 N N . ILE A 1 268 ? 6.607 -6.599 -16.704 1.00 88.25 268 ILE A N 1
ATOM 2086 C CA . ILE A 1 268 ? 8.067 -6.570 -16.598 1.00 88.25 268 ILE A CA 1
ATOM 2087 C C . ILE A 1 268 ? 8.672 -6.934 -17.959 1.00 88.25 268 ILE A C 1
ATOM 2089 O O . ILE A 1 268 ? 8.097 -7.732 -18.698 1.00 88.25 268 ILE A O 1
ATOM 2093 N N . THR A 1 269 ? 9.836 -6.372 -18.283 1.00 86.69 269 THR A N 1
ATOM 2094 C CA . THR A 1 269 ? 10.594 -6.696 -19.501 1.00 86.69 269 THR A CA 1
ATOM 2095 C C . THR A 1 269 ? 12.064 -6.930 -19.175 1.00 86.69 269 THR A C 1
ATOM 2097 O O . THR A 1 269 ? 12.604 -6.238 -18.306 1.00 86.69 269 THR A O 1
ATOM 2100 N N . PRO A 1 270 ? 12.751 -7.857 -19.869 1.00 85.31 270 PRO A N 1
ATOM 2101 C CA . PRO A 1 270 ? 14.204 -7.896 -19.832 1.00 85.31 270 PRO A CA 1
ATOM 2102 C C . PRO A 1 270 ? 14.785 -6.600 -20.410 1.00 85.31 270 PRO A C 1
ATOM 2104 O O . PRO A 1 270 ? 14.230 -6.006 -21.334 1.00 85.31 270 PRO A O 1
ATOM 2107 N N . ILE A 1 271 ? 15.940 -6.196 -19.883 1.00 86.44 271 ILE A N 1
ATOM 2108 C CA . ILE A 1 271 ? 16.684 -5.002 -20.319 1.00 86.44 271 ILE A CA 1
ATOM 2109 C C . ILE A 1 271 ? 17.856 -5.345 -21.253 1.00 86.44 271 ILE A C 1
ATOM 2111 O O . ILE A 1 271 ? 18.782 -4.558 -21.425 1.00 86.44 271 ILE A O 1
ATOM 2115 N N . THR A 1 272 ? 17.854 -6.552 -21.822 1.00 88.44 272 THR A N 1
ATOM 2116 C CA . THR A 1 272 ? 18.973 -7.109 -22.600 1.00 88.44 272 THR A CA 1
ATOM 2117 C C . THR A 1 272 ? 19.006 -6.639 -24.051 1.00 88.44 272 THR A C 1
ATOM 2119 O O . THR A 1 272 ? 19.999 -6.866 -24.739 1.00 88.44 272 THR A O 1
ATOM 2122 N N . HIS A 1 273 ? 17.940 -6.006 -24.544 1.00 91.50 273 HIS A N 1
ATOM 2123 C CA . HIS A 1 273 ? 17.892 -5.540 -25.925 1.00 91.50 273 HIS A CA 1
ATOM 2124 C C . HIS A 1 273 ? 18.881 -4.376 -26.164 1.00 91.50 273 HIS A C 1
ATOM 2126 O O . HIS A 1 273 ? 18.955 -3.471 -25.326 1.00 91.50 273 HIS A O 1
ATOM 2132 N N . PRO A 1 274 ? 19.582 -4.311 -27.317 1.00 93.56 274 PRO A N 1
ATOM 2133 C CA . PRO A 1 274 ? 20.548 -3.244 -27.622 1.00 93.56 274 PRO A CA 1
ATOM 2134 C C . PRO A 1 274 ? 19.991 -1.812 -27.559 1.00 93.56 274 PRO A C 1
ATOM 2136 O O . PRO A 1 274 ? 20.744 -0.853 -27.408 1.00 93.56 274 PRO A O 1
ATOM 2139 N N . VAL A 1 275 ? 18.667 -1.650 -27.623 1.00 93.62 275 VAL A N 1
ATOM 2140 C CA . VAL A 1 275 ? 18.002 -0.342 -27.497 1.00 93.62 275 VAL A CA 1
ATOM 2141 C C . VAL A 1 275 ? 18.167 0.293 -26.109 1.00 93.62 275 VAL A C 1
ATOM 2143 O O . VAL A 1 275 ? 18.223 1.515 -26.008 1.00 93.62 275 VAL A O 1
ATOM 2146 N N . PHE A 1 276 ? 18.276 -0.500 -25.036 1.00 93.00 276 PHE A N 1
ATOM 2147 C CA . PHE A 1 276 ? 18.371 0.019 -23.665 1.00 93.00 276 PHE A CA 1
ATOM 2148 C C . PHE A 1 276 ? 19.614 0.895 -23.430 1.00 93.00 276 PHE A C 1
ATOM 2150 O O . PHE A 1 276 ? 19.447 2.024 -22.962 1.00 93.00 276 PHE A O 1
ATOM 2157 N N . PRO A 1 277 ? 20.850 0.470 -23.771 1.00 93.81 277 PRO A N 1
ATOM 2158 C CA . PRO A 1 277 ? 22.013 1.349 -23.645 1.00 93.81 277 PRO A CA 1
ATOM 2159 C C . PRO A 1 277 ? 21.915 2.603 -24.529 1.00 93.81 277 PRO A C 1
ATOM 2161 O O . PRO A 1 277 ? 22.344 3.671 -24.096 1.00 93.81 277 PRO A O 1
ATOM 2164 N N . ILE A 1 278 ? 21.296 2.516 -25.715 1.00 96.19 278 ILE A N 1
ATOM 2165 C CA . ILE A 1 278 ? 21.069 3.681 -26.591 1.00 96.19 278 ILE A CA 1
ATOM 2166 C C . ILE A 1 278 ? 20.100 4.671 -25.932 1.00 96.19 278 ILE A C 1
ATOM 2168 O O . ILE A 1 278 ? 20.370 5.872 -25.914 1.00 96.19 278 ILE A O 1
ATOM 2172 N N . ALA A 1 279 ? 19.008 4.184 -25.337 1.00 95.62 279 ALA A N 1
ATOM 2173 C CA . ALA A 1 279 ? 18.053 5.012 -24.607 1.00 95.62 279 ALA A CA 1
ATOM 2174 C C . ALA A 1 279 ? 18.695 5.690 -23.385 1.00 95.62 279 ALA A C 1
ATOM 2176 O O . ALA A 1 279 ? 18.476 6.879 -23.160 1.00 95.62 279 ALA A O 1
ATOM 2177 N N . LEU A 1 280 ? 19.537 4.977 -22.628 1.00 94.94 280 LEU A N 1
ATOM 2178 C CA . LEU A 1 280 ? 20.273 5.550 -21.495 1.00 94.94 280 LEU A CA 1
ATOM 2179 C C . LEU A 1 280 ? 21.271 6.634 -21.927 1.00 94.94 280 LEU A C 1
ATOM 2181 O O . LEU A 1 280 ? 21.398 7.658 -21.252 1.00 94.94 280 LEU A O 1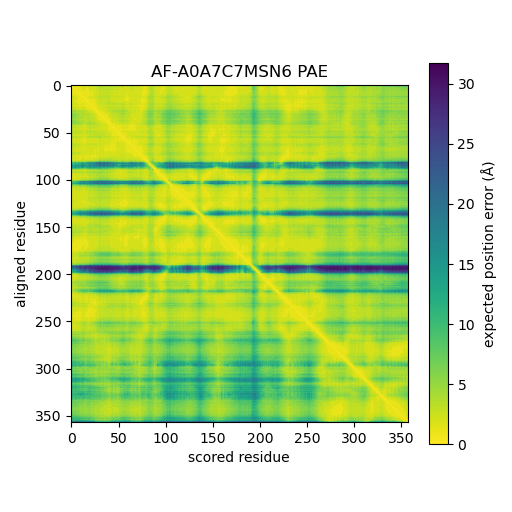
ATOM 2185 N N . GLU A 1 281 ? 21.968 6.442 -23.050 1.00 96.88 281 GLU A N 1
ATOM 2186 C CA . GLU A 1 281 ? 22.857 7.461 -23.616 1.00 96.88 281 GLU A CA 1
ATOM 2187 C C . GLU A 1 281 ? 22.067 8.684 -24.100 1.00 96.88 281 GLU A C 1
ATOM 2189 O O . GLU A 1 281 ? 22.455 9.818 -23.824 1.00 96.88 281 GLU A O 1
ATOM 2194 N N . ALA A 1 282 ? 20.931 8.466 -24.764 1.00 97.69 282 ALA A N 1
ATOM 2195 C CA . ALA A 1 282 ? 20.056 9.532 -25.233 1.00 97.69 282 ALA A CA 1
ATOM 2196 C C . ALA A 1 282 ? 19.477 10.359 -24.071 1.00 97.69 282 ALA A C 1
ATOM 2198 O O . ALA A 1 282 ? 19.507 11.589 -24.123 1.00 97.69 282 ALA A O 1
ATOM 2199 N N . LEU A 1 283 ? 19.045 9.703 -22.986 1.00 96.75 283 LEU A N 1
ATOM 2200 C CA . LEU A 1 283 ? 18.639 10.365 -21.741 1.00 96.75 283 LEU A CA 1
ATOM 2201 C C . LEU A 1 283 ? 19.778 11.203 -21.151 1.00 96.75 283 LEU A C 1
ATOM 2203 O O . LEU A 1 283 ? 19.567 12.351 -20.762 1.00 96.75 283 LEU A O 1
ATOM 2207 N N . LYS A 1 284 ? 21.008 10.675 -21.150 1.00 96.94 284 LYS A N 1
ATOM 2208 C CA . LYS A 1 284 ? 22.179 11.442 -20.713 1.00 96.94 284 LYS A CA 1
ATOM 2209 C C . LYS A 1 284 ? 22.409 12.689 -21.564 1.00 96.94 284 LYS A C 1
ATOM 2211 O O . LYS A 1 284 ? 22.754 13.723 -21.006 1.00 96.94 284 LYS A O 1
ATOM 2216 N N . MET A 1 285 ? 22.204 12.620 -22.877 1.00 97.19 285 MET A N 1
ATOM 2217 C CA . MET A 1 285 ? 22.342 13.782 -23.764 1.00 97.19 285 MET A CA 1
ATOM 2218 C C . MET A 1 285 ? 21.259 14.840 -23.526 1.00 97.19 285 MET A C 1
ATOM 2220 O O . MET A 1 285 ? 21.551 16.032 -23.584 1.00 97.19 285 MET A O 1
ATOM 2224 N N . GLY A 1 286 ? 20.019 14.429 -23.248 1.00 96.94 286 GLY A N 1
ATOM 2225 C CA . GLY A 1 286 ? 18.928 15.373 -23.008 1.00 96.94 286 GLY A CA 1
ATOM 2226 C C . GLY A 1 286 ? 18.979 16.054 -21.640 1.00 96.94 286 GLY A C 1
ATOM 2227 O O . GLY A 1 286 ? 18.653 17.238 -21.549 1.00 96.94 286 GLY A O 1
ATOM 2228 N N . PHE A 1 287 ? 19.413 15.333 -20.602 1.00 95.62 287 PHE A N 1
ATOM 2229 C CA . PHE A 1 287 ? 19.416 15.809 -19.211 1.00 95.62 287 PHE A CA 1
ATOM 2230 C C . PHE A 1 287 ? 20.793 16.209 -18.669 1.00 95.62 287 PHE A C 1
ATOM 2232 O O . PHE A 1 287 ? 20.875 16.717 -17.555 1.00 95.62 287 PHE A O 1
ATOM 2239 N N . ASP A 1 288 ? 21.872 15.950 -19.412 1.00 95.56 288 ASP A N 1
ATOM 2240 C CA . ASP A 1 288 ? 23.263 16.125 -18.961 1.00 95.56 288 ASP A CA 1
ATOM 2241 C C . ASP A 1 288 ? 23.566 15.407 -17.626 1.00 95.56 288 ASP A C 1
ATOM 2243 O O . ASP A 1 288 ? 24.335 15.849 -16.769 1.00 95.56 288 ASP A O 1
ATOM 2247 N N . ARG A 1 289 ? 22.907 14.262 -17.414 1.00 93.06 289 ARG A N 1
ATOM 2248 C CA . ARG A 1 289 ? 23.003 13.449 -16.194 1.00 93.06 289 ARG A CA 1
ATOM 2249 C C . ARG A 1 289 ? 23.024 11.969 -16.533 1.00 93.06 289 ARG A C 1
ATOM 2251 O O . ARG A 1 289 ? 22.440 11.527 -17.514 1.00 93.06 289 ARG A O 1
ATOM 2258 N N . LYS A 1 290 ? 23.707 11.171 -15.713 1.00 92.31 290 LYS A N 1
ATOM 2259 C CA . LYS A 1 290 ? 23.724 9.715 -15.892 1.00 92.31 290 LYS A CA 1
ATOM 2260 C C . LYS A 1 290 ? 22.316 9.159 -15.646 1.00 92.31 290 LYS A C 1
ATOM 2262 O O . LYS A 1 290 ? 21.797 9.299 -14.544 1.00 92.31 290 LYS A O 1
ATOM 2267 N N . ALA A 1 291 ? 21.737 8.519 -16.657 1.00 92.25 291 ALA A N 1
ATOM 2268 C CA . ALA A 1 291 ? 20.454 7.839 -16.545 1.00 92.25 291 ALA A CA 1
ATOM 2269 C C . ALA A 1 291 ? 20.591 6.487 -15.823 1.00 92.25 291 ALA A C 1
ATOM 2271 O O . ALA A 1 291 ? 21.647 5.847 -15.865 1.00 92.25 291 ALA A O 1
ATOM 2272 N N . CYS A 1 292 ? 19.504 6.036 -15.203 1.00 89.06 292 CYS A N 1
ATOM 2273 C CA . CYS A 1 292 ? 19.363 4.695 -14.642 1.00 89.06 292 CYS A CA 1
ATOM 2274 C C . CYS A 1 292 ? 18.039 4.072 -15.093 1.00 89.06 292 CYS A C 1
ATOM 2276 O O . CYS A 1 292 ? 17.090 4.782 -15.419 1.00 89.06 292 CYS A O 1
ATOM 2278 N N . ILE A 1 293 ? 17.973 2.742 -15.080 1.00 87.25 293 ILE A N 1
ATOM 2279 C CA . ILE A 1 293 ? 16.726 2.005 -15.290 1.00 87.25 293 ILE A CA 1
ATOM 2280 C C . ILE A 1 293 ? 16.122 1.731 -13.918 1.00 87.25 293 ILE A C 1
ATOM 2282 O O . ILE A 1 293 ? 16.810 1.231 -13.031 1.00 87.25 293 ILE A O 1
ATOM 2286 N N . PHE A 1 294 ? 14.843 2.040 -13.751 1.00 84.75 294 PHE A N 1
ATOM 2287 C CA . PHE A 1 294 ? 14.090 1.667 -12.563 1.00 84.75 294 PHE A CA 1
ATOM 2288 C C . PHE A 1 294 ? 12.638 1.364 -12.949 1.00 84.75 294 PHE A C 1
ATOM 2290 O O . PHE A 1 294 ? 12.152 1.827 -13.981 1.00 84.75 294 PHE A O 1
ATOM 2297 N N . GLY A 1 295 ? 11.968 0.534 -12.151 1.00 84.94 295 GLY A N 1
ATOM 2298 C CA . GLY A 1 295 ? 10.549 0.241 -12.335 1.00 84.94 295 GLY A CA 1
ATOM 2299 C C . GLY A 1 295 ? 9.658 1.350 -11.777 1.00 84.94 295 GLY A C 1
ATOM 2300 O O . GLY A 1 295 ? 10.093 2.183 -10.989 1.00 84.94 295 GLY A O 1
ATOM 2301 N N . CYS A 1 296 ? 8.380 1.320 -12.139 1.00 81.88 296 CYS A N 1
ATOM 2302 C CA . CYS A 1 296 ? 7.349 2.175 -11.558 1.00 81.88 296 CYS A CA 1
ATOM 2303 C C . CYS A 1 296 ? 6.210 1.281 -11.057 1.00 81.88 296 CYS A C 1
ATOM 2305 O O . CYS A 1 296 ? 5.780 0.392 -11.786 1.00 81.88 296 CYS A O 1
ATOM 2307 N N . GLY A 1 297 ? 5.713 1.501 -9.835 1.00 77.88 297 GLY A N 1
ATOM 2308 C CA . GLY A 1 297 ? 4.563 0.746 -9.305 1.00 77.88 297 GLY A CA 1
ATOM 2309 C C . GLY A 1 297 ? 3.197 1.308 -9.744 1.00 77.88 297 GLY A C 1
ATOM 2310 O O . GLY A 1 297 ? 2.140 0.827 -9.323 1.00 77.88 297 GLY A O 1
ATOM 2311 N N . GLY A 1 298 ? 3.193 2.342 -10.596 1.00 82.38 298 GLY A N 1
ATOM 2312 C CA . GLY A 1 298 ? 2.016 2.761 -11.354 1.00 82.38 298 GLY A CA 1
ATOM 2313 C C . GLY A 1 298 ? 1.555 1.682 -12.340 1.00 82.38 298 GLY A C 1
ATOM 2314 O O . GLY A 1 298 ? 2.277 0.738 -12.645 1.00 82.38 298 GLY A O 1
ATOM 2315 N N . SER A 1 299 ? 0.332 1.811 -12.854 1.00 84.12 299 SER A N 1
ATOM 2316 C CA . SER A 1 299 ? -0.239 0.828 -13.782 1.00 84.12 299 SER A CA 1
ATOM 2317 C C . SER A 1 299 ? -0.536 1.475 -15.126 1.00 84.12 299 SER A C 1
ATOM 2319 O O . SER A 1 299 ? -1.339 2.401 -15.200 1.00 84.12 299 SER A O 1
ATOM 2321 N N . ILE A 1 300 ? 0.067 0.945 -16.193 1.00 87.19 300 ILE A N 1
ATOM 2322 C CA . ILE A 1 300 ? -0.226 1.317 -17.582 1.00 87.19 300 ILE A CA 1
ATOM 2323 C C . ILE A 1 300 ? -0.674 0.041 -18.311 1.00 87.19 300 ILE A C 1
ATOM 2325 O O . ILE A 1 300 ? 0.137 -0.608 -18.973 1.00 87.19 300 ILE A O 1
ATOM 2329 N N . PRO A 1 301 ? -1.959 -0.364 -18.189 1.00 86.06 301 PRO A N 1
ATOM 2330 C CA . PRO A 1 301 ? -2.435 -1.670 -18.668 1.00 86.06 301 PRO A CA 1
ATOM 2331 C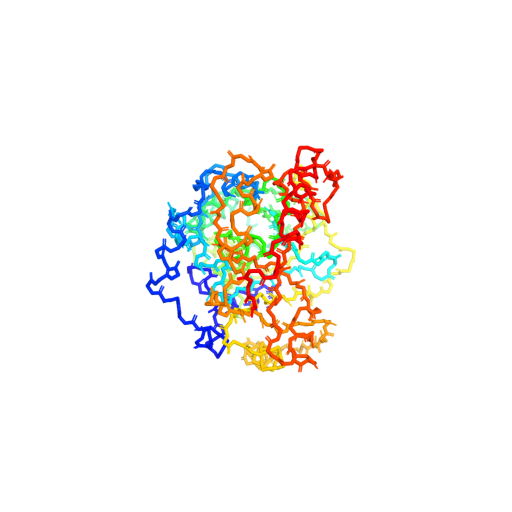 C . PRO A 1 301 ? -2.231 -1.888 -20.171 1.00 86.06 301 PRO A C 1
ATOM 2333 O O . PRO A 1 301 ? -2.176 -3.020 -20.645 1.00 86.06 301 PRO A O 1
ATOM 2336 N N . PHE A 1 302 ? -2.129 -0.794 -20.927 1.00 88.69 302 PHE A N 1
ATOM 2337 C CA . PHE A 1 302 ? -1.867 -0.830 -22.357 1.00 88.69 302 PHE A CA 1
ATOM 2338 C C . PHE A 1 302 ? -0.507 -1.453 -22.698 1.00 88.69 302 PHE A C 1
ATOM 2340 O O . PHE A 1 302 ? -0.426 -2.153 -23.699 1.00 88.69 302 PHE A O 1
ATOM 2347 N N . VAL A 1 303 ? 0.528 -1.269 -21.866 1.00 88.50 303 VAL A N 1
ATOM 2348 C CA . VAL A 1 303 ? 1.879 -1.790 -22.150 1.00 88.50 303 VAL A CA 1
ATOM 2349 C C . VAL A 1 303 ? 1.869 -3.315 -22.220 1.00 88.50 303 VAL A C 1
ATOM 2351 O O . VAL A 1 303 ? 2.336 -3.873 -23.208 1.00 88.50 303 VAL A O 1
ATOM 2354 N N . ALA A 1 304 ? 1.255 -3.979 -21.235 1.00 85.56 304 ALA A N 1
ATOM 2355 C CA . ALA A 1 304 ? 1.124 -5.436 -21.225 1.00 85.56 304 ALA A CA 1
ATOM 2356 C C . ALA A 1 304 ? 0.333 -5.950 -22.439 1.00 85.56 304 ALA A C 1
ATOM 2358 O O . ALA A 1 304 ? 0.781 -6.844 -23.152 1.00 85.56 304 ALA A O 1
ATOM 2359 N N . LYS A 1 305 ? -0.809 -5.317 -22.740 1.00 87.12 305 LYS A N 1
ATOM 2360 C CA . LYS A 1 305 ? -1.633 -5.689 -23.901 1.00 87.12 305 LYS A CA 1
ATOM 2361 C C . LYS A 1 305 ? -0.897 -5.496 -25.229 1.00 87.12 305 LYS A C 1
ATOM 2363 O O . LYS A 1 305 ? -1.076 -6.298 -26.140 1.00 87.12 305 LYS A O 1
ATOM 2368 N N . LEU A 1 306 ? -0.090 -4.442 -25.351 1.00 88.69 306 LEU A N 1
ATOM 2369 C CA . LEU A 1 306 ? 0.700 -4.165 -26.548 1.00 88.69 306 LEU A CA 1
ATOM 2370 C C . LEU A 1 306 ? 1.792 -5.220 -26.749 1.00 88.69 306 LEU A C 1
ATOM 2372 O O . LEU A 1 306 ? 1.976 -5.682 -27.872 1.00 88.69 306 LEU A O 1
ATOM 2376 N N . THR A 1 307 ? 2.485 -5.631 -25.682 1.00 87.88 307 THR A N 1
ATOM 2377 C CA . THR A 1 307 ? 3.510 -6.683 -25.769 1.00 87.88 307 THR A CA 1
ATOM 2378 C C . THR A 1 307 ? 2.928 -8.049 -26.110 1.00 87.88 307 THR A C 1
ATOM 2380 O O . THR A 1 307 ? 3.552 -8.788 -26.868 1.00 87.88 307 THR A O 1
ATOM 2383 N N . ASP A 1 308 ? 1.724 -8.360 -25.622 1.00 86.88 308 ASP A N 1
ATOM 2384 C CA . ASP A 1 308 ? 1.013 -9.591 -25.988 1.00 86.88 308 ASP A CA 1
ATOM 2385 C C . ASP A 1 308 ? 0.574 -9.567 -27.461 1.00 86.88 308 ASP A C 1
ATOM 2387 O O . ASP A 1 308 ? 0.659 -10.575 -28.163 1.00 86.88 308 ASP A O 1
ATOM 2391 N N . ALA A 1 309 ? 0.113 -8.407 -27.943 1.00 90.94 309 ALA A N 1
ATOM 2392 C CA . ALA A 1 309 ? -0.366 -8.235 -29.312 1.00 90.94 309 ALA A CA 1
ATOM 2393 C C . ALA A 1 309 ? 0.763 -8.180 -30.355 1.00 90.94 309 ALA A C 1
ATOM 2395 O O . ALA A 1 309 ? 0.542 -8.562 -31.504 1.00 90.94 309 ALA A O 1
ATOM 2396 N N . ILE A 1 310 ? 1.958 -7.705 -29.978 1.00 91.19 310 ILE A N 1
ATOM 2397 C CA . ILE A 1 310 ? 3.125 -7.598 -30.866 1.00 91.19 310 ILE A CA 1
ATOM 2398 C C . ILE A 1 310 ? 4.351 -8.254 -30.202 1.00 91.19 310 ILE A C 1
ATOM 2400 O O . ILE A 1 310 ? 5.236 -7.549 -29.692 1.00 91.19 310 ILE A O 1
ATOM 2404 N N . PRO A 1 311 ? 4.428 -9.600 -30.208 1.00 85.94 311 PRO A N 1
ATOM 2405 C CA . PRO A 1 311 ? 5.522 -10.333 -29.581 1.00 85.94 311 PRO A CA 1
ATOM 2406 C C . PRO A 1 311 ? 6.896 -9.898 -30.105 1.00 85.94 311 PRO A C 1
ATOM 2408 O O . PRO A 1 311 ?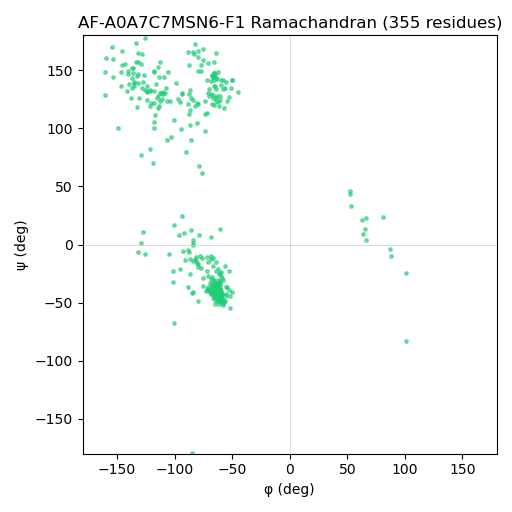 7.079 -9.673 -31.299 1.00 85.94 311 PRO A O 1
ATOM 2411 N N . GLY A 1 312 ? 7.873 -9.789 -29.204 1.00 82.69 312 GLY A N 1
ATOM 2412 C CA . GLY A 1 312 ? 9.239 -9.355 -29.526 1.00 82.69 312 GLY A CA 1
ATOM 2413 C C . GLY A 1 312 ? 9.464 -7.839 -29.475 1.00 82.69 312 GLY A C 1
ATOM 2414 O O . GLY A 1 312 ? 10.616 -7.400 -29.475 1.00 82.69 312 GLY A O 1
ATOM 2415 N N . THR A 1 313 ? 8.403 -7.035 -29.353 1.00 85.62 313 THR A N 1
ATOM 2416 C CA . THR A 1 313 ? 8.519 -5.580 -29.159 1.00 85.62 313 THR A CA 1
ATOM 2417 C C . THR A 1 313 ? 9.156 -5.250 -27.811 1.00 85.62 313 THR A C 1
ATOM 2419 O O . THR A 1 313 ? 8.864 -5.889 -26.803 1.00 85.62 313 THR A O 1
ATOM 2422 N N . GLN A 1 314 ? 9.997 -4.215 -27.791 1.00 85.75 314 GLN A N 1
ATOM 2423 C CA . GLN A 1 314 ? 10.669 -3.715 -26.592 1.00 85.75 314 GLN A CA 1
ATOM 2424 C C . GLN A 1 314 ? 10.027 -2.392 -26.166 1.00 85.75 314 GLN A C 1
ATOM 2426 O O . GLN A 1 314 ? 10.427 -1.333 -26.659 1.00 85.75 314 GLN A O 1
ATOM 2431 N N . PRO A 1 315 ? 8.989 -2.408 -25.317 1.00 85.00 315 PRO A N 1
ATOM 2432 C CA . PRO A 1 315 ? 8.354 -1.170 -24.895 1.00 85.00 315 PRO A CA 1
ATOM 2433 C C . PRO A 1 315 ? 9.308 -0.363 -24.008 1.00 85.00 315 PRO A C 1
ATOM 2435 O O . PRO A 1 315 ? 9.866 -0.852 -23.025 1.00 85.00 315 PRO A O 1
ATOM 2438 N N . LEU A 1 316 ? 9.463 0.908 -24.364 1.00 87.94 316 LEU A N 1
ATOM 2439 C CA . LEU A 1 316 ? 10.193 1.900 -23.590 1.00 87.94 316 LEU A CA 1
ATOM 2440 C C . LEU A 1 316 ? 9.207 2.981 -23.160 1.00 87.94 316 LEU A C 1
ATOM 2442 O O . LEU A 1 316 ? 8.702 3.740 -23.986 1.00 87.94 316 LEU A O 1
ATOM 2446 N N . CYS A 1 317 ? 8.933 3.048 -21.862 1.00 87.94 317 CYS A N 1
ATOM 2447 C CA . CYS A 1 317 ? 8.114 4.106 -21.287 1.00 87.94 317 CYS A CA 1
ATOM 2448 C C . CYS A 1 317 ? 9.012 5.303 -20.964 1.00 87.94 317 CYS A C 1
ATOM 2450 O O . CYS A 1 317 ? 9.743 5.282 -19.976 1.00 87.94 317 CYS A O 1
ATOM 2452 N N . LEU A 1 318 ? 8.964 6.334 -21.806 1.00 89.44 318 LEU A N 1
ATOM 2453 C CA . LEU A 1 318 ? 9.680 7.594 -21.612 1.00 89.44 318 LEU A CA 1
ATOM 2454 C C . LEU A 1 318 ? 8.663 8.728 -21.491 1.00 89.44 318 LEU A C 1
ATOM 2456 O O . LEU A 1 318 ? 7.750 8.832 -22.307 1.00 89.44 318 LEU A O 1
ATOM 2460 N N . GLY A 1 319 ? 8.827 9.581 -20.486 1.00 88.62 319 GLY A N 1
ATOM 2461 C CA . GLY A 1 319 ? 7.954 10.729 -20.277 1.00 88.62 319 GLY A CA 1
ATOM 2462 C C . GLY A 1 319 ? 8.617 11.772 -19.381 1.00 88.62 319 GLY A C 1
ATOM 2463 O O . GLY A 1 319 ? 9.439 11.405 -18.540 1.00 88.62 319 GLY A O 1
ATOM 2464 N N . PRO A 1 320 ? 8.325 13.066 -19.584 1.00 90.75 320 PRO A N 1
ATOM 2465 C CA . PRO A 1 320 ? 8.780 14.109 -18.680 1.00 90.75 320 PRO A CA 1
ATOM 2466 C C . PRO A 1 320 ? 7.960 14.032 -17.393 1.00 90.75 320 PRO A C 1
ATOM 2468 O O . PRO A 1 320 ? 6.751 14.256 -17.409 1.00 90.75 320 PRO A O 1
ATOM 2471 N N . TYR A 1 321 ? 8.611 13.655 -16.299 1.00 85.50 321 TYR A N 1
ATOM 2472 C CA . TYR A 1 321 ? 7.974 13.547 -14.996 1.00 85.50 321 TYR A CA 1
ATOM 2473 C C . TYR A 1 321 ? 8.960 13.912 -13.897 1.00 85.50 321 TYR A C 1
ATOM 2475 O O . TYR A 1 321 ? 10.104 13.451 -13.902 1.00 85.50 321 TYR A O 1
ATOM 2483 N N . ASP A 1 322 ? 8.476 14.687 -12.938 1.00 85.56 322 ASP A N 1
ATOM 2484 C CA . ASP A 1 322 ? 9.198 15.070 -11.739 1.00 85.56 322 ASP A CA 1
ATOM 2485 C C . ASP A 1 322 ? 8.309 14.846 -10.490 1.00 85.56 322 ASP A C 1
ATOM 2487 O O . ASP A 1 322 ? 7.097 14.636 -10.603 1.00 85.56 322 ASP A O 1
ATOM 2491 N N . PRO A 1 323 ? 8.878 14.841 -9.274 1.00 77.69 323 PRO A N 1
ATOM 2492 C CA . PRO A 1 323 ? 8.110 14.633 -8.041 1.00 77.69 323 PRO A CA 1
ATOM 2493 C C . PRO A 1 323 ? 7.035 15.692 -7.758 1.00 77.69 323 PRO A C 1
ATOM 2495 O O . PRO A 1 323 ? 6.068 15.396 -7.053 1.00 77.69 323 PRO A O 1
ATOM 2498 N N . ASP A 1 324 ? 7.203 16.908 -8.277 1.00 83.88 324 ASP A N 1
ATOM 2499 C CA . ASP A 1 324 ? 6.291 18.040 -8.111 1.00 83.88 324 ASP A CA 1
ATOM 2500 C C . ASP A 1 324 ? 5.187 18.062 -9.180 1.00 83.88 324 ASP A C 1
ATOM 2502 O O . ASP A 1 324 ? 4.230 18.834 -9.068 1.00 83.88 324 ASP A O 1
ATOM 2506 N N . SER A 1 325 ? 5.256 17.168 -10.174 1.00 84.94 325 SER A N 1
ATOM 2507 C CA . SER A 1 325 ? 4.260 17.050 -11.238 1.00 84.94 325 SER A CA 1
ATOM 2508 C C . SER A 1 325 ? 2.865 16.707 -10.709 1.00 84.94 325 SER A C 1
ATOM 2510 O O . SER A 1 325 ? 1.889 17.050 -11.363 1.00 84.94 325 SER A O 1
ATOM 2512 N N . ARG A 1 326 ? 2.741 16.080 -9.523 1.00 76.12 326 ARG A N 1
ATOM 2513 C CA . ARG A 1 326 ? 1.451 15.845 -8.831 1.00 76.12 326 ARG A CA 1
ATOM 2514 C C . ARG A 1 326 ? 0.396 15.168 -9.719 1.00 76.12 326 ARG A C 1
ATOM 2516 O O . ARG A 1 326 ? -0.757 15.583 -9.765 1.00 76.12 326 ARG A O 1
ATOM 2523 N N . MET A 1 327 ? 0.799 14.122 -10.436 1.00 75.81 327 MET A N 1
ATOM 2524 C CA . MET A 1 327 ? -0.082 13.391 -11.352 1.00 75.81 327 MET A CA 1
ATOM 2525 C C . MET A 1 327 ? -1.353 12.921 -10.630 1.00 75.81 327 MET A C 1
ATOM 2527 O O . MET A 1 327 ? -1.259 12.188 -9.644 1.00 75.81 327 MET A O 1
ATOM 2531 N N . HIS A 1 328 ? -2.528 13.304 -11.141 1.00 71.06 328 HIS A N 1
ATOM 2532 C CA . HIS A 1 328 ? -3.835 13.006 -10.535 1.00 71.06 328 HIS A CA 1
ATOM 2533 C C . HIS A 1 328 ? -4.101 13.671 -9.169 1.00 71.06 328 HIS A C 1
ATOM 2535 O O . HIS A 1 328 ? -5.069 13.312 -8.493 1.00 71.06 328 HIS A O 1
ATOM 2541 N N . GLU A 1 329 ? -3.289 14.648 -8.765 1.00 68.75 329 GLU A N 1
ATOM 2542 C CA . GLU A 1 329 ? -3.447 15.430 -7.536 1.00 68.75 329 GLU A CA 1
ATOM 2543 C C . GLU A 1 329 ? -3.738 16.914 -7.878 1.00 68.75 329 GLU A C 1
ATOM 2545 O O . GLU A 1 329 ? -3.339 17.412 -8.934 1.00 68.75 329 GLU A O 1
ATOM 2550 N N . PRO A 1 330 ? -4.433 17.680 -7.012 1.00 69.19 330 PRO A N 1
ATOM 2551 C CA . PRO A 1 330 ? -4.604 19.118 -7.213 1.00 69.19 330 PRO A CA 1
ATOM 2552 C C . PRO A 1 330 ? -3.270 19.871 -7.348 1.00 69.19 330 PRO A C 1
ATOM 2554 O O . PRO A 1 330 ? -2.343 19.708 -6.548 1.00 69.19 330 PRO A O 1
ATOM 2557 N N . GLY A 1 331 ? -3.204 20.759 -8.341 1.00 81.75 331 GLY A N 1
ATOM 2558 C CA . GLY A 1 331 ? -1.971 21.469 -8.686 1.00 81.75 331 GLY A CA 1
ATOM 2559 C C . GLY A 1 331 ? -1.011 20.649 -9.549 1.00 81.75 331 GLY A C 1
ATOM 2560 O O . GLY A 1 331 ? 0.183 20.936 -9.524 1.00 81.75 331 GLY A O 1
ATOM 2561 N N . GLU A 1 332 ? -1.522 19.648 -10.280 1.00 85.38 332 GLU A N 1
ATOM 2562 C CA . GLU A 1 332 ? -0.794 18.943 -11.341 1.00 85.38 332 GLU A CA 1
ATOM 2563 C C . GLU A 1 332 ? -0.053 19.935 -12.252 1.00 85.38 332 GLU A C 1
ATOM 2565 O O . GLU A 1 332 ? -0.612 20.949 -12.683 1.00 85.38 332 GLU A O 1
ATOM 2570 N N . SER A 1 333 ? 1.225 19.665 -12.509 1.00 90.69 333 SER A N 1
ATOM 2571 C CA . SER A 1 333 ? 2.106 20.559 -13.257 1.00 90.69 333 SER A CA 1
ATOM 2572 C C . SER A 1 333 ? 3.119 19.783 -14.097 1.00 90.69 333 SER A C 1
ATOM 2574 O O . SER A 1 333 ? 3.289 18.577 -13.939 1.00 90.69 333 SER A O 1
ATOM 2576 N N . LEU A 1 334 ? 3.778 20.481 -15.023 1.00 93.69 334 LEU A N 1
ATOM 2577 C CA . LEU A 1 334 ? 4.820 19.918 -15.873 1.00 93.69 334 LEU A CA 1
ATOM 2578 C C . LEU A 1 334 ? 6.026 20.855 -15.892 1.00 93.69 334 LEU A C 1
ATOM 2580 O O . LEU A 1 334 ? 5.934 21.992 -16.362 1.00 93.69 334 LEU A O 1
ATOM 2584 N N . SER A 1 335 ? 7.167 20.367 -15.413 1.00 95.06 335 SER A N 1
ATOM 2585 C CA . SER A 1 335 ? 8.434 21.088 -15.477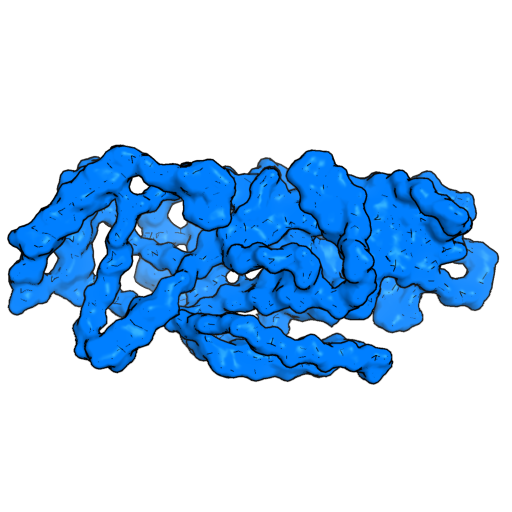 1.00 95.06 335 SER A CA 1
ATOM 2586 C C . SER A 1 335 ? 8.884 21.301 -16.923 1.00 95.06 335 SER A C 1
ATOM 2588 O O . SER A 1 335 ? 9.043 20.363 -17.709 1.00 95.06 335 SER A O 1
ATOM 2590 N N . MET A 1 336 ? 9.155 22.559 -17.281 1.00 96.31 336 MET A N 1
ATOM 2591 C CA . MET A 1 336 ? 9.703 22.895 -18.599 1.00 96.31 336 MET A CA 1
ATOM 2592 C C . MET A 1 336 ? 11.114 22.336 -18.799 1.00 96.31 336 MET A C 1
ATOM 2594 O O . MET A 1 336 ? 11.478 21.994 -19.924 1.00 96.31 336 MET A O 1
ATOM 2598 N N . ALA A 1 337 ? 11.905 22.224 -17.729 1.00 95.25 337 ALA A N 1
ATOM 2599 C CA . ALA A 1 337 ? 13.227 21.616 -17.801 1.00 95.25 337 ALA A CA 1
ATOM 2600 C C . ALA A 1 337 ? 13.118 20.127 -18.160 1.00 95.25 337 ALA A C 1
ATOM 2602 O O . ALA A 1 337 ? 13.805 19.672 -19.077 1.00 95.25 337 ALA A O 1
ATOM 2603 N N . ASP A 1 338 ? 12.197 19.403 -17.518 1.00 94.75 338 ASP A N 1
ATOM 2604 C CA . ASP A 1 338 ? 11.989 17.975 -17.767 1.00 94.75 338 ASP A CA 1
ATOM 2605 C C . ASP A 1 338 ? 11.332 17.718 -19.121 1.00 94.75 338 ASP A C 1
ATOM 2607 O O . ASP A 1 338 ? 11.753 16.813 -19.845 1.00 94.75 338 ASP A O 1
ATOM 2611 N N . LEU A 1 339 ? 10.378 18.560 -19.534 1.00 96.50 339 LEU A N 1
ATOM 2612 C CA . LEU A 1 339 ? 9.789 18.506 -20.873 1.00 96.50 339 LEU A CA 1
ATOM 2613 C C . LEU A 1 339 ? 10.855 18.663 -21.964 1.00 96.50 339 LEU A C 1
ATOM 2615 O O . LEU A 1 339 ? 10.924 17.851 -22.891 1.00 96.50 339 LEU A O 1
ATOM 2619 N N . LEU A 1 340 ? 11.706 19.687 -21.862 1.00 97.44 340 LEU A N 1
ATOM 2620 C CA . LEU A 1 340 ? 12.748 19.949 -22.856 1.00 97.44 340 LEU A CA 1
ATOM 2621 C C . LEU A 1 340 ? 13.855 18.888 -22.819 1.00 97.44 340 LEU A C 1
ATOM 2623 O O . LEU A 1 340 ? 14.318 18.461 -23.880 1.00 97.44 340 LEU A O 1
ATOM 2627 N N . GLY A 1 341 ? 14.260 18.433 -21.631 1.00 97.44 341 GLY A N 1
ATOM 2628 C CA . GLY A 1 341 ? 15.242 17.359 -21.465 1.00 97.44 341 GLY A CA 1
ATOM 2629 C C . GLY A 1 341 ? 14.753 16.035 -22.054 1.00 97.44 341 GLY A C 1
ATOM 2630 O O . GLY A 1 341 ? 15.463 15.391 -22.833 1.00 97.44 341 GLY A O 1
ATOM 2631 N N . CYS A 1 342 ? 13.500 15.669 -21.780 1.00 97.25 342 CYS A N 1
ATOM 2632 C CA . CYS A 1 342 ? 12.869 14.477 -22.339 1.00 97.25 342 CYS A CA 1
ATOM 2633 C C . CYS A 1 342 ? 12.724 14.580 -23.862 1.00 97.25 342 CYS A C 1
ATOM 2635 O O . CYS A 1 342 ? 13.105 13.656 -24.579 1.00 97.25 342 CYS A O 1
ATOM 2637 N N . THR A 1 343 ? 12.294 15.736 -24.376 1.00 97.81 343 THR A N 1
ATOM 2638 C CA . THR A 1 343 ? 12.188 15.981 -25.825 1.00 97.81 343 THR A CA 1
ATOM 2639 C C . THR A 1 343 ? 13.531 15.776 -26.528 1.00 97.81 343 THR A C 1
ATOM 2641 O O . THR A 1 343 ? 13.612 15.023 -27.498 1.00 97.81 343 THR A O 1
ATOM 2644 N N . LYS A 1 344 ? 14.613 16.380 -26.016 1.00 98.12 344 LYS A N 1
ATOM 2645 C CA . LYS A 1 344 ? 15.971 16.183 -26.556 1.00 98.12 344 LYS A CA 1
ATOM 2646 C C . LYS A 1 344 ? 16.393 14.715 -26.514 1.00 98.12 344 LYS A C 1
ATOM 2648 O O . LYS A 1 344 ? 16.948 14.210 -27.487 1.00 98.12 344 LYS A O 1
ATOM 2653 N N . SER A 1 345 ? 16.098 14.025 -25.414 1.00 97.94 345 SER A N 1
ATOM 2654 C CA . SER A 1 345 ? 16.405 12.601 -25.251 1.00 97.94 345 SER A CA 1
ATOM 2655 C C . SER A 1 345 ? 15.703 11.748 -26.309 1.00 97.94 345 SER A C 1
ATOM 2657 O O . SER A 1 345 ? 16.340 10.925 -26.959 1.00 97.94 345 SER A O 1
ATOM 2659 N N . ILE A 1 346 ? 14.408 11.975 -26.539 1.00 97.62 346 ILE A N 1
ATOM 2660 C CA . ILE A 1 346 ? 13.627 11.245 -27.546 1.00 97.62 346 ILE A CA 1
ATOM 2661 C C . ILE A 1 346 ? 14.174 11.505 -28.955 1.00 97.62 346 ILE A C 1
ATOM 2663 O O . ILE A 1 346 ? 14.320 10.562 -29.731 1.00 97.62 346 ILE A O 1
ATOM 2667 N N . LEU A 1 347 ? 14.554 12.747 -29.278 1.00 97.88 347 LEU A N 1
ATOM 2668 C CA . LEU A 1 347 ? 15.186 13.068 -30.563 1.00 97.88 347 LEU A CA 1
ATOM 2669 C C . LEU A 1 347 ? 16.507 12.308 -30.757 1.00 97.88 347 LEU A C 1
ATOM 2671 O O . LEU A 1 347 ? 16.720 11.717 -31.815 1.00 97.88 347 LEU A O 1
ATOM 2675 N N . HIS A 1 348 ? 17.370 12.272 -29.737 1.00 97.88 348 HIS A N 1
ATOM 2676 C CA . HIS A 1 348 ? 18.620 11.508 -29.788 1.00 97.88 348 HIS A CA 1
ATOM 2677 C C . HIS A 1 348 ? 18.391 9.999 -29.913 1.00 97.88 348 HIS A C 1
ATOM 2679 O O . HIS A 1 348 ? 19.154 9.338 -30.615 1.00 97.88 348 HIS A O 1
ATOM 2685 N N . LEU A 1 349 ? 17.357 9.459 -29.261 1.00 97.06 349 LEU A N 1
ATOM 2686 C CA . LEU A 1 349 ? 16.989 8.050 -29.373 1.00 97.06 349 LEU A CA 1
ATOM 2687 C C . LEU A 1 349 ? 16.527 7.714 -30.794 1.00 97.06 349 LEU A C 1
ATOM 2689 O O . LEU A 1 349 ? 17.066 6.793 -31.399 1.00 97.06 349 LEU A O 1
ATOM 2693 N N . ILE A 1 350 ? 15.583 8.483 -31.347 1.00 96.50 350 ILE A N 1
ATOM 2694 C CA . ILE A 1 350 ? 15.054 8.264 -32.703 1.00 96.50 350 ILE A CA 1
ATOM 2695 C C . ILE A 1 350 ? 16.173 8.367 -33.744 1.00 96.50 350 ILE A C 1
ATOM 2697 O O . ILE A 1 350 ? 16.281 7.508 -34.613 1.00 96.50 350 ILE A O 1
ATOM 2701 N N . ALA A 1 351 ? 17.051 9.368 -33.631 1.00 97.50 351 ALA A N 1
ATOM 2702 C CA . ALA A 1 351 ? 18.159 9.572 -34.566 1.00 97.50 351 ALA A CA 1
ATOM 2703 C C . ALA A 1 351 ? 19.229 8.463 -34.532 1.00 97.50 351 ALA A C 1
ATOM 2705 O O . ALA A 1 351 ? 20.122 8.460 -35.375 1.00 97.50 351 ALA A O 1
ATOM 2706 N N . ARG A 1 352 ? 19.192 7.573 -33.533 1.00 96.12 352 ARG A N 1
ATOM 2707 C CA . ARG A 1 352 ? 20.196 6.521 -33.301 1.00 96.12 352 ARG A CA 1
ATOM 2708 C C . ARG A 1 352 ? 19.572 5.134 -33.168 1.00 96.12 352 ARG A C 1
ATOM 2710 O O . ARG A 1 352 ? 20.248 4.210 -32.715 1.00 96.12 352 ARG A O 1
ATOM 2717 N N . ILE A 1 353 ? 18.284 5.004 -33.484 1.00 93.94 353 ILE A N 1
ATOM 2718 C CA . ILE A 1 353 ? 17.530 3.766 -33.278 1.00 93.94 353 ILE A CA 1
ATOM 2719 C C . ILE A 1 353 ? 18.025 2.643 -34.195 1.00 93.94 353 ILE A C 1
ATOM 2721 O O . ILE A 1 353 ? 17.967 1.478 -33.821 1.00 93.94 353 ILE A O 1
ATOM 2725 N N . ASP A 1 354 ? 18.575 3.007 -35.353 1.00 94.62 354 ASP A N 1
ATOM 2726 C CA . ASP A 1 354 ? 19.224 2.121 -36.317 1.00 94.62 354 ASP A CA 1
ATOM 2727 C C . ASP A 1 354 ? 20.401 1.352 -35.710 1.00 94.62 354 ASP A C 1
ATOM 2729 O O . ASP A 1 354 ? 20.621 0.211 -36.073 1.00 94.62 354 ASP A O 1
ATOM 2733 N N . LYS A 1 355 ? 21.104 1.912 -34.719 1.00 93.88 355 LYS A N 1
ATOM 2734 C CA . LYS A 1 355 ? 22.198 1.216 -34.016 1.00 93.88 355 LYS A CA 1
ATOM 2735 C C . LYS A 1 355 ? 21.730 0.041 -33.152 1.00 93.88 355 LYS A C 1
ATOM 2737 O O . LYS A 1 355 ? 22.571 -0.694 -32.635 1.00 93.88 355 LYS A O 1
ATOM 2742 N N . ALA A 1 356 ? 20.425 -0.083 -32.907 1.00 88.94 356 ALA A N 1
ATOM 2743 C CA . ALA A 1 356 ? 19.853 -1.181 -32.135 1.00 88.94 356 ALA A CA 1
ATOM 2744 C C . ALA A 1 356 ? 19.544 -2.424 -32.989 1.00 88.94 356 ALA A C 1
ATOM 2746 O O . ALA A 1 356 ? 19.248 -3.469 -32.405 1.00 88.94 356 ALA A O 1
ATOM 2747 N N . PHE A 1 357 ? 19.578 -2.295 -34.322 1.00 84.88 357 PHE A N 1
ATOM 2748 C CA . PHE A 1 357 ? 19.162 -3.297 -35.308 1.00 84.88 357 PHE A CA 1
ATOM 2749 C C . PHE A 1 357 ? 20.255 -3.536 -36.358 1.00 84.88 357 PHE A C 1
ATOM 2751 O O . PHE A 1 357 ? 20.207 -4.608 -36.998 1.00 84.88 357 PHE A O 1
#

pLDDT: mean 91.1, std 8.3, range [50.09, 98.5]

Nearest PDB structures (foldseek):
  1xbw-assembly1_A  TM=4.341E-01  e=1.353E-01  Staphylococcus aureus subsp. aureus MW2
  2wvc-assembly1_A  TM=4.771E-01  e=3.251E-01  Helicobacter pylori 26695
  7bio-assembly1_A  TM=3.998E-01  e=2.160E-01  Streptomyces bottropensis
  2hqg-assembly1_A-3  TM=4.312E-01  e=3.251E-01  Escherichia coli K-12
  2nrq-assembly1_A  TM=4.059E-01  e=4.616E-01  Saccharolobus solfataricus

Secondary structure (DSSP, 8-state):
-HHHHHHHTTB-TTS-B--HHHHTTSPPPPHHHHHHHHTSS--HHHHHHHTTB-TTPPPSS-SSHHHHHHHHHHS-EEEEEETT---TTB--SEEEEEEEESS-S-HHHHHHHHHHHHHHT-TT--EEEEEEE--SSSSEEEEEEEESBSS--BHHHHTTTS--HHHHHHHHHHHHB-TTSPBPHHHHHHH-SSSSPP-EEEEEEEE-TT--EEE-SS-S--EEEEEEPPTT--HHHHHHHHHHHHHHHS-TT-----------------S-STHHHHHHHHHHHHHSS--------S--HHHHHHHHHSTT----------GGG-TTSTT----HHHHHHHHHHHHHHHTTGGGG-

Solvent-accessible surface area (backbone atoms only — not comparable to full-atom values): 20442 Å² total; per-residue (Å²): 79,72,60,37,45,48,51,29,56,53,34,46,97,62,66,45,49,49,52,58,76,54,50,70,34,28,46,78,85,50,74,69,54,53,54,43,44,69,63,52,96,73,47,54,65,56,56,38,56,72,38,28,44,40,90,72,35,45,56,50,44,67,95,39,58,45,50,38,50,43,30,33,56,38,37,37,26,72,48,66,37,59,55,87,59,90,66,82,65,52,35,54,16,50,25,32,34,37,41,33,36,70,49,59,87,52,68,64,64,45,51,55,50,50,51,53,50,52,59,75,60,35,94,39,43,48,49,77,46,79,43,82,49,93,56,100,54,94,43,52,31,31,40,41,34,35,36,32,23,78,43,60,27,47,30,28,80,40,35,45,30,52,62,50,23,45,49,50,50,13,40,42,50,38,63,43,35,44,96,89,48,50,53,33,69,82,56,38,68,61,36,59,86,63,100,62,83,60,57,72,47,50,42,66,33,50,56,50,90,88,63,54,71,42,73,51,91,70,82,69,93,49,66,46,76,49,71,52,60,14,45,66,46,48,44,71,57,47,52,51,51,53,52,51,50,54,60,72,63,45,58,89,93,60,86,84,88,87,77,90,87,85,84,60,60,50,75,86,78,85,77,81,55,61,50,48,66,48,45,39,51,15,39,21,70,26,62,76,41,90,58,74,82,76,86,70,43,59,87,64,60,63,59,52,54,48,40,71,74,41,74,89,60,81,89,76,94,80,78,61,78,59,89,74,22,34,84,100,40,93,74,53,48,79,58,66,67,42,44,52,19,41,51,46,11,52,53,48,29,65,78,48,50,71,81,47,112